Protein AF-A0A813HCJ9-F1 (afdb_monomer_lite)

InterPro domains:
  IPR058740 MurL, N-terminal domain [PF26299] (64-181)

pLDDT: mean 70.81, std 27.08, range [23.28, 97.94]

Organism: Polarella glacialis (NCBI:txid89957)

Foldseek 3Di:
DDDDDDDDDDDDDDDDDDDDDDDDDDDDDDDDDDDDDDDDDDDDDDDDDDDDDPPPPPPPDDDDPDKEKEFAAKDWDADPVQKIKIKTWIDIPLQPPAIFIKMKIWPHHQDPDPVLNVLLLVLSLLLNLQLSVQLVLLPLDQEYEYNHDADDPVRQVVSLVVQLVQCPVLCVVQVHDSVSSRHDYHYPYPHPDVVNVPPDDDPPPDPDPPPPDDDDDDDDDDDDDDDDDDDDDDDDDDPPCPVPPPQFAEEEQECPLDPVSLVVQVVCVVVVRHAYAYEYEEAAPCPCVPDPSNVVSCVVSVHHYIYMYMDSCVVSSVVSCVVVVRGGGDDDRRSVVSSSVSVSSSCCSNVVGDD

Structure (mmCIF, N/CA/C/O backbone):
data_AF-A0A813HCJ9-F1
#
_entry.id   AF-A0A813HCJ9-F1
#
loop_
_atom_site.group_PDB
_atom_site.id
_atom_site.type_symbol
_atom_site.label_atom_id
_atom_site.label_alt_id
_atom_site.label_comp_id
_atom_site.label_asym_id
_atom_site.label_entity_id
_atom_site.label_seq_id
_atom_site.pdbx_PDB_ins_code
_atom_site.Cartn_x
_atom_site.Cartn_y
_atom_site.Cartn_z
_atom_site.occupancy
_atom_site.B_iso_or_equiv
_atom_site.auth_seq_id
_atom_site.auth_comp_id
_atom_site.auth_asym_id
_atom_site.auth_atom_id
_atom_site.pdbx_PDB_model_num
ATOM 1 N N . MET A 1 1 ? -16.485 54.553 28.587 1.00 33.84 1 MET A N 1
ATOM 2 C CA . MET A 1 1 ? -15.054 54.236 28.787 1.00 33.84 1 MET A CA 1
ATOM 3 C C . MET A 1 1 ? -14.805 52.974 27.978 1.00 33.84 1 MET A C 1
ATOM 5 O O . MET A 1 1 ? -15.356 51.959 28.361 1.00 33.84 1 MET A O 1
ATOM 9 N N . GLY A 1 2 ? -14.360 53.049 26.716 1.00 30.89 2 GLY A N 1
ATOM 10 C CA . GLY A 1 2 ? -12.957 53.260 26.295 1.00 30.89 2 GLY A CA 1
ATOM 11 C C . GLY A 1 2 ? -12.180 51.953 26.542 1.00 30.89 2 GLY A C 1
ATOM 12 O O . GLY A 1 2 ? -12.239 51.489 27.670 1.00 30.89 2 GLY A O 1
ATOM 13 N N . VAL A 1 3 ? -11.469 51.294 25.616 1.00 30.23 3 VAL A N 1
ATOM 14 C CA . VAL A 1 3 ? -10.522 51.756 24.574 1.00 30.23 3 VAL A CA 1
ATOM 15 C C . VAL A 1 3 ? -10.110 50.521 23.697 1.00 30.23 3 VAL A C 1
ATOM 17 O O . VAL A 1 3 ? -9.968 49.453 24.277 1.00 30.23 3 VAL A O 1
ATOM 20 N N . PHE A 1 4 ? -9.977 50.700 22.359 1.00 32.50 4 PHE A N 1
ATOM 21 C CA . PHE A 1 4 ? -9.097 50.099 21.291 1.00 32.50 4 PHE A CA 1
ATOM 22 C C . PHE A 1 4 ? -8.714 48.588 21.283 1.00 32.50 4 PHE A C 1
ATOM 24 O O . PHE A 1 4 ? -8.340 48.057 22.319 1.00 32.50 4 PHE A O 1
ATOM 31 N N . LEU A 1 5 ? -8.940 47.809 20.200 1.00 34.41 5 LEU A N 1
ATOM 32 C CA . LEU A 1 5 ? -8.307 47.674 18.845 1.00 34.41 5 LEU A CA 1
ATOM 33 C C . LEU A 1 5 ? -7.017 46.819 18.808 1.00 34.41 5 LEU A C 1
ATOM 35 O O . LEU A 1 5 ? -6.127 47.054 19.616 1.00 34.41 5 LEU A O 1
ATOM 39 N N . ASP A 1 6 ? -7.003 45.829 17.895 1.00 32.81 6 ASP A N 1
ATOM 40 C CA . ASP A 1 6 ? -5.925 45.388 16.965 1.00 32.81 6 ASP A CA 1
ATOM 41 C C . ASP A 1 6 ? -6.322 43.986 16.418 1.00 32.81 6 ASP A C 1
ATOM 43 O O . ASP A 1 6 ? -6.434 43.025 17.178 1.00 32.81 6 ASP A O 1
ATOM 47 N N . ASP A 1 7 ? -6.882 43.854 15.209 1.00 32.75 7 ASP A N 1
ATOM 48 C CA . ASP A 1 7 ? -6.239 43.778 13.878 1.00 32.75 7 ASP A CA 1
ATOM 49 C C . ASP A 1 7 ? -5.155 42.689 13.748 1.00 32.75 7 ASP A C 1
ATOM 51 O O . ASP A 1 7 ? -4.000 42.885 14.118 1.00 32.75 7 ASP A O 1
ATOM 55 N N . ILE A 1 8 ? -5.526 41.547 13.147 1.00 35.09 8 ILE A N 1
ATOM 56 C CA . ILE A 1 8 ? -4.591 40.648 12.454 1.00 35.09 8 ILE A CA 1
ATOM 57 C C . ILE A 1 8 ? -5.183 40.282 11.086 1.00 35.09 8 ILE A C 1
ATOM 59 O O . ILE A 1 8 ? -6.250 39.672 10.991 1.00 35.09 8 ILE A O 1
ATOM 63 N N . ASP A 1 9 ? -4.434 40.684 10.060 1.00 32.25 9 ASP A N 1
ATOM 64 C CA . ASP A 1 9 ? -4.581 40.436 8.626 1.00 32.25 9 ASP A CA 1
ATOM 65 C C . ASP A 1 9 ? -4.832 38.963 8.261 1.00 32.25 9 ASP A C 1
ATOM 67 O O . ASP A 1 9 ? -4.079 38.064 8.643 1.00 32.25 9 ASP A O 1
ATOM 71 N N . LEU A 1 10 ? -5.832 38.745 7.405 1.00 39.09 10 LEU A N 1
ATOM 72 C CA . LEU A 1 10 ? -5.970 37.549 6.574 1.00 39.09 10 LEU A CA 1
ATOM 73 C C . LEU A 1 10 ? -5.489 37.892 5.153 1.00 39.09 10 LEU A C 1
ATOM 75 O O . LEU A 1 10 ? -5.971 38.878 4.593 1.00 39.09 10 LEU A O 1
ATOM 79 N N . PRO A 1 11 ? -4.596 37.103 4.529 1.00 46.50 11 PRO A N 1
ATOM 80 C CA . PRO A 1 11 ? -4.279 37.290 3.118 1.00 46.50 11 PRO A CA 1
ATOM 81 C C . PRO A 1 11 ? -5.460 36.867 2.217 1.00 46.50 11 PRO A C 1
ATOM 83 O O . PRO A 1 11 ? -6.210 35.951 2.574 1.00 46.50 11 PRO A O 1
ATOM 86 N N . PRO A 1 12 ? -5.636 37.524 1.055 1.00 40.44 12 PRO A N 1
ATOM 87 C CA . PRO A 1 12 ? -6.804 37.352 0.201 1.00 40.44 12 PRO A CA 1
ATOM 88 C C . PRO A 1 12 ? -6.807 36.027 -0.568 1.00 40.44 12 PRO A C 1
ATOM 90 O O . PRO A 1 12 ? -5.776 35.490 -0.968 1.00 40.44 12 PRO A O 1
ATOM 93 N N . SER A 1 13 ? -8.026 35.540 -0.782 1.00 39.28 13 SER A N 1
ATOM 94 C CA . SER A 1 13 ? -8.404 34.490 -1.719 1.00 39.28 13 SER A CA 1
ATOM 95 C C . SER A 1 13 ? -8.199 34.960 -3.159 1.00 39.28 13 SER A C 1
ATOM 97 O O . SER A 1 13 ? -8.903 35.877 -3.588 1.00 39.28 13 SER A O 1
ATOM 99 N N . ASP A 1 14 ? -7.317 34.304 -3.910 1.00 35.41 14 ASP A N 1
ATOM 100 C CA . ASP A 1 14 ? -7.245 34.510 -5.354 1.00 35.41 14 ASP A CA 1
ATOM 101 C C . ASP A 1 14 ? -8.115 33.498 -6.096 1.00 35.41 14 ASP A C 1
ATOM 103 O O . ASP A 1 14 ? -8.000 32.277 -5.973 1.00 35.41 14 ASP A O 1
ATOM 107 N N . SER A 1 15 ? -9.034 34.110 -6.825 1.00 37.03 15 SER A N 1
ATOM 108 C CA . SER A 1 15 ? -10.060 33.588 -7.696 1.00 37.03 15 SER A CA 1
ATOM 109 C C . SER A 1 15 ? -9.512 33.066 -9.018 1.00 37.03 15 SER A C 1
ATOM 111 O O . SER A 1 15 ? -8.533 33.570 -9.568 1.00 37.03 15 SER A O 1
ATOM 113 N N . GLU A 1 16 ? -10.259 32.107 -9.547 1.00 35.75 16 GLU A N 1
ATOM 114 C CA . GLU A 1 16 ? -10.315 31.682 -10.940 1.00 35.75 16 GLU A CA 1
ATOM 115 C C . GLU A 1 16 ? -10.227 32.866 -11.924 1.00 35.75 16 GLU A C 1
ATOM 117 O O . GLU A 1 16 ? -10.896 33.887 -11.758 1.00 35.75 16 GLU A O 1
ATOM 122 N N . SER A 1 17 ? -9.431 32.708 -12.983 1.00 34.66 17 SER A N 1
ATOM 123 C CA . SER A 1 17 ? -9.638 33.440 -14.234 1.00 34.66 17 SER A CA 1
ATOM 124 C C . SER A 1 17 ? -9.303 32.534 -15.415 1.00 34.66 17 SER A C 1
ATOM 126 O O . SER A 1 17 ? -8.162 32.126 -15.628 1.00 34.66 17 SER A O 1
ATOM 128 N N . GLU A 1 18 ? -10.360 32.183 -16.140 1.00 36.00 18 GLU A N 1
ATOM 129 C CA . GLU A 1 18 ? -10.330 31.694 -17.510 1.00 36.00 18 GLU A CA 1
ATOM 130 C C . GLU A 1 18 ? -9.971 32.863 -18.438 1.00 36.00 18 GLU A C 1
ATOM 132 O O . GLU A 1 18 ? -10.467 33.979 -18.266 1.00 36.00 18 GLU A O 1
ATOM 137 N N . SER A 1 19 ? -9.136 32.608 -19.442 1.00 38.56 19 SER A N 1
ATOM 138 C CA . SER A 1 19 ? -9.011 33.487 -20.605 1.00 38.56 19 SER A CA 1
ATOM 139 C C . SER A 1 19 ? -8.790 32.653 -21.865 1.00 38.56 19 SER A C 1
ATOM 141 O O . SER A 1 19 ? -7.738 32.028 -22.029 1.00 38.56 19 SER A O 1
ATOM 143 N N . GLU A 1 20 ? -9.805 32.657 -22.724 1.00 36.75 20 GLU A N 1
ATOM 144 C CA . GLU A 1 20 ? -9.740 32.380 -24.159 1.00 36.75 20 GLU A CA 1
ATOM 145 C C . GLU A 1 20 ? -9.106 33.584 -24.894 1.00 36.75 20 GLU A C 1
ATOM 147 O O . GLU A 1 20 ? -9.285 34.718 -24.451 1.00 36.75 20 GLU A O 1
ATOM 152 N N . ASP A 1 21 ? -8.313 33.334 -25.949 1.00 33.72 21 ASP A N 1
ATOM 153 C CA . ASP A 1 21 ? -8.460 33.940 -27.297 1.00 33.72 21 ASP A CA 1
ATOM 154 C C . ASP A 1 21 ? -7.206 33.766 -28.204 1.00 33.72 21 ASP A C 1
ATOM 156 O O . ASP A 1 21 ? -6.086 34.148 -27.863 1.00 33.72 21 ASP A O 1
ATOM 160 N N . ASP A 1 22 ? -7.476 33.189 -29.387 1.00 31.30 22 ASP A N 1
ATOM 161 C CA . ASP A 1 22 ? -7.031 33.510 -30.763 1.00 31.30 22 ASP A CA 1
ATOM 162 C C . ASP A 1 22 ? -5.583 33.330 -31.323 1.00 31.30 22 ASP A C 1
ATOM 164 O O . ASP A 1 22 ? -4.661 34.103 -31.074 1.00 31.30 22 ASP A O 1
ATOM 168 N N . ALA A 1 23 ? -5.467 32.309 -32.205 1.00 32.03 23 ALA A N 1
ATOM 169 C CA . ALA A 1 23 ? -4.993 32.257 -33.623 1.00 32.03 23 ALA A CA 1
ATOM 170 C C . ALA A 1 23 ? -3.856 33.203 -34.129 1.00 32.03 23 ALA A C 1
ATOM 172 O O . ALA A 1 23 ? -4.006 34.417 -34.073 1.00 32.03 23 ALA A O 1
ATOM 173 N N . ASP A 1 24 ? -2.685 32.758 -34.653 1.00 31.72 24 ASP A N 1
ATOM 174 C CA . ASP A 1 24 ? -2.290 32.067 -35.939 1.00 31.72 24 ASP A CA 1
ATOM 175 C C . ASP A 1 24 ? -1.292 33.016 -36.713 1.00 31.72 24 ASP A C 1
ATOM 177 O O . ASP A 1 24 ? -1.220 34.178 -36.303 1.00 31.72 24 ASP A O 1
ATOM 181 N N . PRO A 1 25 ? -0.514 32.711 -37.801 1.00 48.31 25 PRO A N 1
ATOM 182 C CA . PRO A 1 25 ? -0.132 31.459 -38.483 1.00 48.31 25 PRO A CA 1
ATOM 183 C C . PRO A 1 25 ? 1.374 31.245 -38.846 1.00 48.31 25 PRO A C 1
ATOM 185 O O . PRO A 1 25 ? 2.198 32.155 -38.885 1.00 48.31 25 PRO A O 1
ATOM 188 N N . ALA A 1 26 ? 1.642 29.996 -39.266 1.00 28.23 26 ALA A N 1
ATOM 189 C CA . ALA A 1 26 ? 2.561 29.501 -40.316 1.00 28.23 26 ALA A CA 1
ATOM 190 C C . ALA A 1 26 ? 4.100 29.688 -40.246 1.00 28.23 26 ALA A C 1
ATOM 192 O O . ALA A 1 26 ? 4.640 30.772 -40.450 1.00 28.23 26 ALA A O 1
ATOM 193 N N . ALA A 1 27 ? 4.813 28.548 -40.252 1.00 31.33 27 ALA A N 1
ATOM 194 C CA . ALA A 1 27 ? 6.020 28.356 -41.066 1.00 31.33 27 ALA A CA 1
ATOM 195 C C . ALA A 1 27 ? 6.195 26.880 -41.490 1.00 31.33 27 ALA A C 1
ATOM 197 O O . ALA A 1 27 ? 6.246 25.964 -40.674 1.00 31.33 27 ALA A O 1
ATOM 198 N N . THR A 1 28 ? 6.278 26.687 -42.804 1.00 27.45 28 THR A N 1
ATOM 199 C CA . THR A 1 28 ? 6.455 25.445 -43.568 1.00 27.45 28 THR A CA 1
ATOM 200 C C . THR A 1 28 ? 7.868 24.866 -43.433 1.00 27.45 28 THR A C 1
ATOM 202 O O . THR A 1 28 ? 8.845 25.604 -43.559 1.00 27.45 28 THR A O 1
ATOM 205 N N . THR A 1 29 ? 8.023 23.542 -43.315 1.00 28.89 29 THR A N 1
ATOM 206 C CA . THR A 1 29 ? 9.241 22.844 -43.781 1.00 28.89 29 THR A CA 1
ATOM 207 C C . THR A 1 29 ? 8.934 21.399 -44.191 1.00 28.89 29 THR A C 1
ATOM 209 O O . THR A 1 29 ? 8.146 20.706 -43.555 1.00 28.89 29 THR A O 1
ATOM 212 N N . THR A 1 30 ? 9.536 20.978 -45.303 1.00 25.70 30 THR A N 1
ATOM 213 C CA . THR A 1 30 ? 9.201 19.803 -46.123 1.00 25.70 30 THR A CA 1
ATOM 214 C C . THR A 1 30 ? 10.185 18.641 -45.915 1.00 25.70 30 THR A C 1
ATOM 216 O O . THR A 1 30 ? 11.375 18.880 -45.721 1.00 25.70 30 THR A O 1
ATOM 219 N N . THR A 1 31 ? 9.700 17.409 -46.164 1.00 26.09 31 THR A N 1
ATOM 220 C CA . THR A 1 31 ? 10.418 16.137 -46.484 1.00 26.09 31 THR A CA 1
ATOM 221 C C . THR A 1 31 ? 11.171 15.449 -45.330 1.00 26.09 31 THR A C 1
ATOM 223 O O . THR A 1 31 ? 11.894 16.081 -44.581 1.00 26.09 31 THR A O 1
ATOM 226 N N . THR A 1 32 ? 11.025 14.138 -45.089 1.00 26.91 32 THR A N 1
ATOM 227 C CA . THR A 1 32 ? 11.216 13.020 -46.035 1.00 26.91 32 THR A CA 1
ATOM 228 C C . THR A 1 32 ? 10.397 11.796 -45.602 1.00 26.91 32 THR A C 1
ATOM 230 O O . THR A 1 32 ? 10.388 11.445 -44.426 1.00 26.91 32 THR A O 1
ATOM 233 N N . ALA A 1 33 ? 9.722 11.146 -46.551 1.00 27.36 33 ALA A N 1
ATOM 234 C CA . ALA A 1 33 ? 8.983 9.904 -46.341 1.00 27.36 33 ALA A CA 1
ATOM 235 C C . ALA A 1 33 ? 9.903 8.690 -46.547 1.00 27.36 33 ALA A C 1
ATOM 237 O O . ALA A 1 33 ? 10.532 8.570 -47.599 1.00 27.36 33 ALA A O 1
ATOM 238 N N . THR A 1 34 ? 9.930 7.773 -45.580 1.00 29.25 34 THR A N 1
ATOM 239 C CA . THR A 1 34 ? 10.529 6.440 -45.734 1.00 29.25 34 THR A CA 1
ATOM 240 C C . THR A 1 34 ? 9.395 5.423 -45.743 1.00 29.25 34 THR A C 1
ATOM 242 O O . THR A 1 34 ? 8.618 5.337 -44.795 1.00 29.25 34 THR A O 1
ATOM 245 N N . ALA A 1 35 ? 9.258 4.698 -46.851 1.00 31.47 35 ALA A N 1
ATOM 246 C CA . ALA A 1 35 ? 8.209 3.711 -47.061 1.00 31.47 35 ALA A CA 1
ATOM 247 C C . ALA A 1 35 ? 8.374 2.517 -46.103 1.00 31.47 35 ALA A C 1
ATOM 249 O O . ALA A 1 35 ? 9.381 1.812 -46.164 1.00 31.47 35 ALA A O 1
ATOM 250 N N . ALA A 1 36 ? 7.377 2.278 -45.249 1.00 31.64 36 ALA A N 1
ATOM 251 C CA . ALA A 1 36 ? 7.257 1.062 -44.452 1.00 31.64 36 ALA A CA 1
ATOM 252 C C . ALA A 1 36 ? 6.326 0.075 -45.170 1.00 31.64 36 ALA A C 1
ATOM 254 O O . ALA A 1 36 ? 5.208 0.421 -45.555 1.00 31.64 36 ALA A O 1
ATOM 255 N N . ALA A 1 37 ? 6.806 -1.151 -45.378 1.00 32.69 37 ALA A N 1
ATOM 256 C CA . ALA A 1 37 ? 6.050 -2.217 -46.018 1.00 32.69 37 ALA A CA 1
ATOM 257 C C . ALA A 1 37 ? 4.864 -2.637 -45.134 1.00 32.69 37 ALA A C 1
ATOM 259 O O . ALA A 1 37 ? 5.037 -3.111 -44.015 1.00 32.69 37 ALA A O 1
ATOM 260 N N . THR A 1 38 ? 3.652 -2.447 -45.649 1.00 29.53 38 THR A N 1
ATOM 261 C CA . THR A 1 38 ? 2.395 -2.811 -44.993 1.00 29.53 38 THR A CA 1
ATOM 262 C C . THR A 1 38 ? 2.108 -4.294 -45.228 1.00 29.53 38 THR A C 1
ATOM 264 O O . THR A 1 38 ? 1.892 -4.706 -46.366 1.00 29.53 38 THR A O 1
ATOM 267 N N . ALA A 1 39 ? 2.090 -5.108 -44.172 1.00 33.44 39 ALA A N 1
ATOM 268 C CA . ALA A 1 39 ? 1.546 -6.461 -44.239 1.00 33.44 39 ALA A CA 1
ATOM 269 C C . ALA A 1 39 ? 0.093 -6.436 -43.745 1.00 33.44 39 ALA A C 1
ATOM 271 O O . ALA A 1 39 ? -0.174 -6.184 -42.572 1.00 33.44 39 ALA A O 1
ATOM 272 N N . THR A 1 40 ? -0.854 -6.661 -44.655 1.00 28.81 40 THR A N 1
ATOM 273 C CA . THR A 1 40 ? -2.289 -6.743 -44.357 1.00 28.81 40 THR A CA 1
ATOM 274 C C . THR A 1 40 ? -2.681 -8.205 -44.181 1.00 28.81 40 THR A C 1
ATOM 276 O O . THR A 1 40 ? -2.649 -8.966 -45.145 1.00 28.81 40 THR A O 1
ATOM 279 N N . THR A 1 41 ? -3.104 -8.597 -42.979 1.00 30.67 41 THR A N 1
ATOM 280 C CA . THR A 1 41 ? -3.725 -9.910 -42.751 1.00 30.67 41 THR A CA 1
ATOM 281 C C . THR A 1 41 ? -5.210 -9.713 -42.472 1.00 30.67 41 THR A C 1
ATOM 283 O O . THR A 1 41 ? -5.597 -9.216 -41.418 1.00 30.67 41 THR A O 1
ATOM 286 N N . THR A 1 42 ? -6.055 -10.089 -43.431 1.00 26.05 42 THR A N 1
ATOM 287 C CA . THR A 1 42 ? -7.516 -10.052 -43.299 1.00 26.05 42 THR A CA 1
ATOM 288 C C . THR A 1 42 ? -8.012 -11.399 -42.784 1.00 26.05 42 THR A C 1
ATOM 290 O O . THR A 1 42 ? -7.866 -12.407 -43.467 1.00 26.05 42 THR A O 1
ATOM 293 N N . THR A 1 43 ? -8.636 -11.424 -41.604 1.00 28.88 43 THR A N 1
ATOM 294 C CA . THR A 1 43 ? -9.452 -12.568 -41.165 1.00 28.88 43 THR A CA 1
ATOM 295 C C . THR A 1 43 ? -10.885 -12.089 -40.985 1.00 28.88 43 THR A C 1
ATOM 297 O O . THR A 1 43 ? -11.147 -11.175 -40.209 1.00 28.88 43 THR A O 1
ATOM 300 N N . THR A 1 44 ? -11.809 -12.668 -41.748 1.00 23.78 44 THR A N 1
ATOM 301 C CA . THR A 1 44 ? -13.225 -12.288 -41.755 1.00 23.78 44 THR A CA 1
ATOM 302 C C . THR A 1 44 ? -13.996 -13.134 -40.745 1.00 23.78 44 THR A C 1
ATOM 304 O O . THR A 1 44 ? -14.062 -14.352 -40.890 1.00 23.78 44 THR A O 1
ATOM 307 N N . ILE A 1 45 ? -14.627 -12.496 -39.756 1.00 29.83 45 ILE A N 1
ATOM 308 C CA . ILE A 1 45 ? -15.698 -13.096 -38.949 1.00 29.83 45 ILE A CA 1
ATOM 309 C C . ILE A 1 45 ? -16.886 -12.129 -38.978 1.00 29.83 45 ILE A C 1
ATOM 311 O O . ILE A 1 45 ? -16.722 -10.915 -38.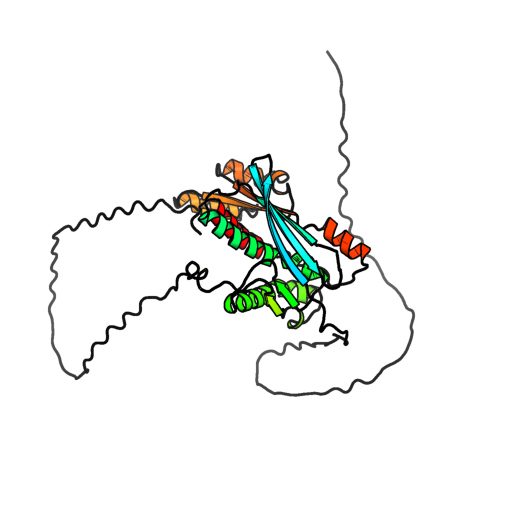876 1.00 29.83 45 ILE A O 1
ATOM 315 N N . ALA A 1 46 ? -18.073 -12.676 -39.228 1.00 31.12 46 ALA A N 1
ATOM 316 C CA . ALA A 1 46 ? -19.281 -11.933 -39.549 1.00 31.12 46 ALA A CA 1
ATOM 317 C C . ALA A 1 46 ? -19.899 -11.193 -38.344 1.00 31.12 46 ALA A C 1
ATOM 319 O O . ALA A 1 46 ? -20.032 -11.752 -37.262 1.00 31.12 46 ALA A O 1
ATOM 320 N N . ALA A 1 47 ? -20.345 -9.963 -38.631 1.00 37.41 47 ALA A N 1
ATOM 321 C CA . ALA A 1 47 ? -21.413 -9.184 -37.997 1.00 37.41 47 ALA A CA 1
ATOM 322 C C . ALA A 1 47 ? -21.390 -8.981 -36.464 1.00 37.41 47 ALA A C 1
ATOM 324 O O . ALA A 1 47 ? -22.129 -9.638 -35.740 1.00 37.41 47 ALA A O 1
ATOM 325 N N . ALA A 1 48 ? -20.664 -7.953 -36.005 1.00 29.73 48 ALA A N 1
ATOM 326 C CA . ALA A 1 48 ? -21.143 -6.940 -35.047 1.00 29.73 48 ALA A CA 1
ATOM 327 C C . ALA A 1 48 ? -20.096 -5.813 -34.912 1.00 29.73 48 ALA A C 1
ATOM 329 O O . ALA A 1 48 ? -18.929 -6.083 -34.660 1.00 29.73 48 ALA A O 1
ATOM 330 N N . THR A 1 49 ? -20.540 -4.570 -35.121 1.00 31.12 49 THR A N 1
ATOM 331 C CA . THR A 1 49 ? -19.927 -3.274 -34.756 1.00 31.12 49 THR A CA 1
ATOM 332 C C . THR A 1 49 ? -18.393 -3.165 -34.814 1.00 31.12 49 THR A C 1
ATOM 334 O O . THR A 1 49 ? -17.679 -3.479 -33.866 1.00 31.12 49 THR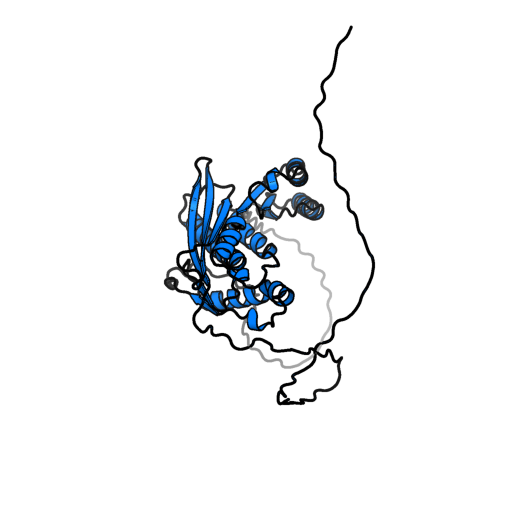 A O 1
ATOM 337 N N . THR A 1 50 ? -17.886 -2.625 -35.924 1.00 24.78 50 THR A N 1
ATOM 338 C CA . THR A 1 50 ? -16.467 -2.305 -36.135 1.00 24.78 50 THR A CA 1
ATOM 339 C C . THR A 1 50 ? -16.015 -1.144 -35.243 1.00 24.78 50 THR A C 1
ATOM 341 O O . THR A 1 50 ? -16.371 0.006 -35.491 1.00 24.78 50 THR A O 1
ATOM 344 N N . ILE A 1 51 ? -15.189 -1.434 -34.236 1.00 24.81 51 ILE A N 1
ATOM 345 C CA . ILE A 1 51 ? -14.290 -0.456 -33.612 1.00 24.81 51 ILE A CA 1
ATOM 346 C C . ILE A 1 51 ? -12.927 -0.642 -34.283 1.00 24.81 51 ILE A C 1
ATOM 348 O O . ILE A 1 51 ? -12.276 -1.670 -34.104 1.00 24.81 51 ILE A O 1
ATOM 352 N N . THR A 1 52 ? -12.502 0.333 -35.085 1.00 23.28 52 THR A N 1
ATOM 353 C CA . THR A 1 52 ? -11.155 0.352 -35.666 1.00 23.28 52 THR A CA 1
ATOM 354 C C . THR A 1 52 ? -10.185 0.860 -34.606 1.00 23.28 52 THR A C 1
ATOM 356 O O . THR A 1 52 ? -10.064 2.065 -34.401 1.00 23.28 52 THR A O 1
ATOM 359 N N . ILE A 1 53 ? -9.511 -0.052 -33.908 1.00 25.00 53 ILE A N 1
ATOM 360 C CA . ILE A 1 53 ? -8.356 0.296 -33.077 1.00 25.00 53 ILE A CA 1
ATOM 361 C C . ILE A 1 53 ? -7.131 0.269 -33.989 1.00 25.00 53 ILE A C 1
ATOM 363 O O . ILE A 1 53 ? -6.649 -0.794 -34.372 1.00 25.00 53 ILE A O 1
ATOM 367 N N . THR A 1 54 ? -6.643 1.449 -34.358 1.00 23.36 54 THR A N 1
ATOM 368 C CA . THR A 1 54 ? -5.337 1.602 -35.000 1.00 23.36 54 THR A CA 1
ATOM 369 C C . THR A 1 54 ? -4.275 1.513 -33.908 1.00 23.36 54 THR A C 1
ATOM 371 O O . THR A 1 54 ? -3.976 2.506 -33.248 1.00 23.36 54 THR A O 1
ATOM 374 N N . THR A 1 55 ? -3.722 0.326 -33.664 1.00 26.64 55 THR A N 1
ATOM 375 C CA . THR A 1 55 ? -2.511 0.191 -32.849 1.00 26.64 55 THR A CA 1
ATOM 376 C C . THR A 1 55 ? -1.314 0.626 -33.678 1.00 26.64 55 THR A C 1
ATOM 378 O O . THR A 1 55 ? -0.790 -0.120 -34.502 1.00 26.64 55 THR A O 1
ATOM 381 N N . THR A 1 56 ? -0.869 1.856 -33.453 1.00 28.08 56 THR A N 1
ATOM 382 C CA . THR A 1 56 ? 0.469 2.284 -33.848 1.00 28.08 56 THR A CA 1
ATOM 383 C C . THR A 1 56 ? 1.439 1.695 -32.825 1.00 28.08 56 THR A C 1
ATOM 385 O O . THR A 1 56 ? 1.679 2.292 -31.778 1.00 28.08 56 THR A O 1
ATOM 388 N N . GLU A 1 57 ? 1.963 0.493 -33.079 1.00 36.03 57 GLU A N 1
ATOM 389 C CA . GLU A 1 57 ? 3.137 -0.004 -32.354 1.00 36.03 57 GLU A CA 1
ATOM 390 C C . GLU A 1 57 ? 4.335 0.879 -32.718 1.00 36.03 57 GLU A C 1
ATOM 392 O O . GLU A 1 57 ? 5.067 0.627 -33.667 1.00 36.03 57 GLU A O 1
ATOM 397 N N . ASN A 1 58 ? 4.507 1.950 -31.950 1.00 33.19 58 ASN A N 1
ATOM 398 C CA . ASN A 1 58 ? 5.763 2.672 -31.826 1.00 33.19 58 ASN A CA 1
ATOM 399 C C . ASN A 1 58 ? 6.310 2.446 -30.412 1.00 33.19 58 ASN A C 1
ATOM 401 O O . ASN A 1 58 ? 6.482 3.380 -29.635 1.00 33.19 58 ASN A O 1
ATOM 405 N N . LEU A 1 59 ? 6.608 1.188 -30.083 1.00 40.66 59 LEU A N 1
ATOM 406 C CA . LEU A 1 59 ? 7.765 0.900 -29.241 1.00 40.66 59 LEU A CA 1
ATOM 407 C C . LEU A 1 59 ? 8.911 0.580 -30.193 1.00 40.66 59 LEU A C 1
ATOM 409 O O . LEU A 1 59 ? 9.190 -0.575 -30.494 1.00 40.66 59 LEU A O 1
ATOM 413 N N . ALA A 1 60 ? 9.527 1.636 -30.723 1.00 31.22 60 ALA A N 1
ATOM 414 C CA . ALA A 1 60 ? 10.825 1.501 -31.353 1.00 31.22 60 ALA A CA 1
ATOM 415 C C . ALA A 1 60 ? 11.777 0.826 -30.355 1.00 31.22 60 ALA A C 1
ATOM 417 O O . ALA A 1 60 ? 11.904 1.271 -29.213 1.00 31.22 60 ALA A O 1
ATOM 418 N N . ASP A 1 61 ? 12.396 -0.257 -30.816 1.00 43.97 61 ASP A N 1
ATOM 419 C CA . ASP A 1 61 ? 13.554 -0.938 -30.251 1.00 43.97 61 ASP A CA 1
ATOM 420 C C . ASP A 1 61 ? 14.382 -0.078 -29.274 1.00 43.97 61 ASP A C 1
ATOM 422 O O . ASP A 1 61 ? 15.077 0.861 -29.670 1.00 43.97 61 ASP A O 1
ATOM 426 N N . SER A 1 62 ? 14.374 -0.435 -27.987 1.00 37.09 62 SER A N 1
ATOM 427 C CA . SER A 1 62 ? 15.418 -0.023 -27.043 1.00 37.09 62 SER A CA 1
ATOM 428 C C . SER A 1 62 ? 15.583 -1.077 -25.940 1.00 37.09 62 SER A C 1
ATOM 430 O O . SER A 1 62 ? 14.599 -1.690 -25.526 1.00 37.09 62 SER A O 1
ATOM 432 N N . PRO A 1 63 ? 16.822 -1.387 -25.528 1.00 43.03 63 PRO A N 1
ATOM 433 C CA . PRO A 1 63 ? 17.214 -2.714 -25.088 1.00 43.03 63 PRO A CA 1
ATOM 434 C C . PRO A 1 63 ? 16.914 -2.890 -23.607 1.00 43.03 63 PRO A C 1
ATOM 436 O O . PRO A 1 63 ? 17.555 -2.245 -22.785 1.00 43.03 63 PRO A O 1
ATOM 439 N N . ASP A 1 64 ? 16.017 -3.800 -23.230 1.00 47.00 64 ASP A N 1
ATOM 440 C CA . ASP A 1 64 ? 15.927 -4.132 -21.811 1.00 47.00 64 ASP A CA 1
ATOM 441 C C . ASP A 1 64 ? 15.577 -5.585 -21.510 1.00 47.00 64 ASP A C 1
ATOM 443 O O . ASP A 1 64 ? 14.548 -5.946 -20.947 1.00 47.00 64 ASP A O 1
ATOM 447 N N . HIS A 1 65 ? 16.527 -6.454 -21.841 1.00 48.06 65 HIS A N 1
ATOM 448 C CA . HIS A 1 65 ? 16.615 -7.776 -21.230 1.00 48.06 65 HIS A CA 1
ATOM 449 C C . HIS A 1 65 ? 17.290 -7.723 -19.831 1.00 48.06 65 HIS A C 1
ATOM 451 O O . HIS A 1 65 ? 17.579 -8.774 -19.249 1.00 48.06 65 HIS A O 1
ATOM 457 N N . GLY A 1 66 ? 17.532 -6.528 -19.249 1.00 72.50 66 GLY A N 1
ATOM 458 C CA . GLY A 1 66 ? 18.417 -6.307 -18.091 1.00 72.50 66 GLY A CA 1
ATOM 459 C C . GLY A 1 66 ? 17.806 -5.628 -16.854 1.00 72.50 66 GLY A C 1
ATOM 460 O O . GLY A 1 66 ? 18.070 -6.097 -15.746 1.00 72.50 66 GLY A O 1
ATOM 461 N N . ALA A 1 67 ? 16.971 -4.600 -16.998 1.00 89.81 67 ALA A N 1
ATOM 462 C CA . ALA A 1 67 ? 16.479 -3.829 -15.863 1.00 89.81 67 ALA A CA 1
ATOM 463 C C . ALA A 1 67 ? 15.330 -4.515 -15.116 1.00 89.81 67 ALA A C 1
ATOM 465 O O . ALA A 1 67 ? 14.610 -5.373 -15.645 1.00 89.81 67 ALA A O 1
ATOM 466 N N . PHE A 1 68 ? 15.211 -4.165 -13.841 1.00 94.19 68 PHE A N 1
ATOM 467 C CA . PHE A 1 68 ? 14.198 -4.655 -12.924 1.00 94.19 68 PHE A CA 1
ATOM 468 C C . PHE A 1 68 ? 14.019 -3.683 -11.757 1.00 94.19 68 PHE A C 1
ATOM 470 O O . PHE A 1 68 ? 14.958 -3.013 -11.312 1.00 94.19 68 PHE A O 1
ATOM 477 N N . PHE A 1 69 ? 12.820 -3.693 -11.189 1.00 96.38 69 PHE A N 1
ATOM 478 C CA . PHE A 1 69 ? 12.514 -2.987 -9.952 1.00 96.38 69 PHE A CA 1
ATOM 479 C C . PHE A 1 69 ? 12.384 -3.992 -8.812 1.00 96.38 69 PHE A C 1
ATOM 481 O O . PHE A 1 69 ? 11.922 -5.110 -9.015 1.00 96.38 69 PHE A O 1
ATOM 488 N N . THR A 1 70 ? 12.837 -3.642 -7.613 1.00 97.19 70 THR A N 1
ATOM 489 C CA . THR A 1 70 ? 12.965 -4.601 -6.508 1.00 97.19 70 THR A CA 1
ATOM 490 C C . THR A 1 70 ? 12.189 -4.152 -5.283 1.00 97.19 70 THR A C 1
ATOM 492 O O . THR A 1 70 ? 12.447 -3.067 -4.767 1.00 97.19 70 THR A O 1
ATOM 495 N N . PHE A 1 71 ? 11.342 -5.032 -4.741 1.00 97.94 71 PHE A N 1
ATOM 496 C CA . PHE A 1 71 ? 10.918 -4.950 -3.345 1.00 97.94 71 PHE A CA 1
ATOM 497 C C . PHE A 1 71 ? 12.004 -5.569 -2.466 1.00 97.94 71 PHE A C 1
ATOM 499 O O . PHE A 1 71 ? 12.151 -6.793 -2.411 1.00 97.94 71 PHE A O 1
ATOM 506 N N . ARG A 1 72 ? 12.823 -4.729 -1.823 1.00 96.19 72 ARG A N 1
ATOM 507 C CA . ARG A 1 72 ? 14.030 -5.191 -1.126 1.00 96.19 72 ARG A CA 1
ATOM 508 C C . ARG A 1 72 ? 13.729 -5.763 0.245 1.00 96.19 72 ARG A C 1
ATOM 510 O O . ARG A 1 72 ? 14.204 -6.843 0.573 1.00 96.19 72 ARG A O 1
ATOM 517 N N . SER A 1 73 ? 13.006 -5.003 1.055 1.00 95.44 73 SER A N 1
ATOM 518 C CA . SER A 1 73 ? 12.734 -5.348 2.447 1.00 95.44 73 SER A CA 1
ATOM 519 C C . SER A 1 73 ? 11.660 -4.441 3.015 1.00 95.44 73 SER A C 1
ATOM 521 O O . SER A 1 73 ? 11.478 -3.319 2.537 1.00 95.44 73 SER A O 1
ATOM 523 N N . TRP A 1 74 ? 11.072 -4.862 4.123 1.00 96.62 74 TRP A N 1
ATOM 524 C CA . TRP A 1 74 ? 10.344 -3.981 5.018 1.00 96.62 74 TRP A CA 1
ATOM 525 C C . TRP A 1 74 ? 10.814 -4.205 6.458 1.00 96.62 74 TRP A C 1
ATOM 527 O O . TRP A 1 74 ? 11.456 -5.213 6.763 1.00 96.62 74 TRP A O 1
ATOM 537 N N . ARG A 1 75 ? 10.577 -3.229 7.336 1.00 93.62 75 ARG A N 1
ATOM 538 C CA . ARG A 1 75 ? 10.861 -3.336 8.771 1.00 93.62 75 ARG A CA 1
ATOM 539 C C . ARG A 1 75 ? 9.800 -2.631 9.585 1.00 93.62 75 ARG A C 1
ATOM 541 O O . ARG A 1 75 ? 9.439 -1.509 9.255 1.00 93.62 75 ARG A O 1
ATOM 548 N N . LEU A 1 76 ? 9.390 -3.259 10.676 1.00 92.75 76 LEU A N 1
ATOM 549 C CA . LEU A 1 76 ? 8.546 -2.652 11.693 1.00 92.75 76 LEU A CA 1
ATOM 550 C C . LEU A 1 76 ? 9.422 -2.115 12.827 1.00 92.75 76 LEU A C 1
ATOM 552 O O . LEU A 1 76 ? 10.387 -2.765 13.237 1.00 92.75 76 LEU A O 1
ATOM 556 N N . LYS A 1 77 ? 9.109 -0.920 13.313 1.00 90.81 77 LYS A N 1
ATOM 557 C CA . LYS A 1 77 ? 9.711 -0.337 14.511 1.00 90.81 77 LYS A CA 1
ATOM 558 C C . LYS A 1 77 ? 8.625 0.251 15.384 1.00 90.81 77 LYS A C 1
ATOM 560 O O . LYS A 1 77 ? 7.653 0.781 14.867 1.00 90.81 77 LYS A O 1
ATOM 565 N N . GLU A 1 78 ? 8.836 0.210 16.685 1.00 89.06 78 GLU A N 1
ATOM 566 C CA . GLU A 1 78 ? 8.004 0.933 17.634 1.00 89.06 78 GLU A CA 1
ATOM 567 C C . GLU A 1 78 ? 8.629 2.296 17.939 1.00 89.06 78 GLU A C 1
ATOM 569 O O . GLU A 1 78 ? 9.844 2.409 18.144 1.00 89.06 78 GLU A O 1
ATOM 574 N N . GLY A 1 79 ? 7.806 3.337 17.888 1.00 81.00 79 GLY A N 1
ATOM 575 C CA . GLY A 1 79 ? 8.147 4.690 18.288 1.00 81.00 79 GLY A CA 1
ATOM 576 C C . GLY A 1 79 ? 8.119 4.849 19.805 1.00 81.00 79 GLY A C 1
ATOM 577 O O . GLY A 1 79 ? 7.527 4.061 20.538 1.00 81.00 79 GLY A O 1
ATOM 578 N N . SER A 1 80 ? 8.750 5.913 20.299 1.00 79.12 80 SER A N 1
ATOM 579 C CA . SER A 1 80 ? 8.742 6.251 21.730 1.00 79.12 80 SER A CA 1
ATOM 580 C C . SER A 1 80 ? 7.356 6.630 22.267 1.00 79.12 80 SER A C 1
ATOM 582 O O . SER A 1 80 ? 7.166 6.695 23.476 1.00 79.12 80 SER A O 1
ATOM 584 N N . ASP A 1 81 ? 6.411 6.924 21.379 1.00 81.00 81 ASP A N 1
ATOM 585 C CA . ASP A 1 81 ? 5.011 7.239 21.660 1.00 81.00 81 ASP A CA 1
ATOM 586 C C . ASP A 1 81 ? 4.105 5.991 21.692 1.00 81.00 81 ASP A C 1
ATOM 588 O O . ASP A 1 81 ? 2.888 6.130 21.812 1.00 81.00 81 ASP A O 1
ATOM 592 N N . GLY A 1 82 ? 4.683 4.788 21.575 1.00 79.88 82 GLY A N 1
ATOM 593 C CA . GLY A 1 82 ? 3.951 3.517 21.538 1.00 79.88 82 GLY A CA 1
ATOM 594 C C . GLY A 1 82 ? 3.281 3.224 20.192 1.00 79.88 82 GLY A C 1
ATOM 595 O O . GLY A 1 82 ? 2.561 2.238 20.053 1.00 79.88 82 GLY A O 1
ATOM 596 N N . ARG A 1 83 ? 3.492 4.066 19.173 1.00 86.50 83 ARG A N 1
ATOM 597 C CA . ARG A 1 83 ? 2.976 3.822 17.823 1.00 86.50 83 ARG A CA 1
ATOM 598 C C . ARG A 1 83 ? 3.995 3.057 17.002 1.00 86.50 83 ARG A C 1
ATOM 600 O O . ARG A 1 83 ? 5.183 3.378 17.007 1.00 86.50 83 ARG A O 1
ATOM 607 N N . ALA A 1 84 ? 3.542 2.057 16.259 1.00 91.50 84 ALA A N 1
ATOM 608 C CA . ALA A 1 84 ? 4.403 1.357 15.325 1.00 91.50 84 ALA A CA 1
ATOM 609 C C . ALA A 1 84 ? 4.534 2.120 13.996 1.00 91.50 84 ALA A C 1
ATOM 611 O O . ALA A 1 84 ? 3.626 2.809 13.537 1.00 91.50 84 ALA A O 1
ATOM 612 N N . GLN A 1 85 ? 5.682 1.964 13.350 1.00 94.00 85 GLN A N 1
ATOM 613 C CA . GLN A 1 85 ? 5.974 2.479 12.023 1.00 94.00 85 GLN A CA 1
ATOM 614 C C . GLN A 1 85 ? 6.578 1.360 11.182 1.00 94.00 85 GLN A C 1
ATOM 616 O O . GLN A 1 85 ? 7.619 0.788 11.529 1.00 94.00 85 GLN A O 1
ATOM 621 N N . ALA A 1 86 ? 5.947 1.064 10.051 1.00 96.19 86 ALA A N 1
ATOM 622 C CA . ALA A 1 86 ? 6.512 0.187 9.042 1.00 96.19 86 ALA A CA 1
ATOM 623 C C . ALA A 1 86 ? 7.289 1.010 8.009 1.00 96.19 86 ALA A C 1
ATOM 625 O O . ALA A 1 86 ? 6.855 2.070 7.568 1.00 96.19 86 ALA A O 1
ATOM 626 N N . ARG A 1 87 ? 8.466 0.520 7.626 1.00 96.75 87 ARG A N 1
ATOM 627 C CA . ARG A 1 87 ? 9.339 1.108 6.610 1.00 96.75 87 ARG A CA 1
ATOM 628 C C . ARG A 1 87 ? 9.521 0.122 5.472 1.00 96.75 87 ARG A C 1
ATOM 630 O O . ARG A 1 87 ? 10.093 -0.942 5.694 1.00 96.75 87 ARG A O 1
ATOM 637 N N . PHE A 1 88 ? 9.153 0.521 4.265 1.00 97.88 88 PHE A N 1
ATOM 638 C CA . PHE A 1 88 ? 9.308 -0.248 3.033 1.00 97.88 88 PHE A CA 1
ATOM 639 C C . PHE A 1 88 ? 10.469 0.300 2.210 1.00 97.88 88 PHE A C 1
ATOM 641 O O . PHE A 1 88 ? 10.680 1.512 2.154 1.00 97.88 88 PHE A O 1
ATOM 648 N N . VAL A 1 89 ? 11.257 -0.591 1.607 1.00 97.19 89 VAL A N 1
ATOM 649 C CA . VAL A 1 89 ? 12.440 -0.225 0.821 1.00 97.19 89 VAL A CA 1
ATOM 650 C C . VAL A 1 89 ? 12.369 -0.871 -0.554 1.00 97.19 89 VAL A C 1
ATOM 652 O O . VAL A 1 89 ? 12.292 -2.098 -0.676 1.00 97.19 89 VAL A O 1
ATOM 655 N N . PHE A 1 90 ? 12.476 -0.033 -1.577 1.00 97.50 90 PHE A N 1
ATOM 656 C CA . PHE A 1 90 ? 12.467 -0.414 -2.981 1.00 97.50 90 PHE A CA 1
ATOM 657 C C . PHE A 1 90 ? 13.697 0.136 -3.699 1.00 97.50 90 PHE A C 1
ATOM 659 O O . PHE A 1 90 ? 14.326 1.084 -3.235 1.00 97.50 90 PHE A O 1
ATOM 666 N N . SER A 1 91 ? 14.045 -0.444 -4.842 1.00 96.06 91 SER A N 1
ATOM 667 C CA . SER A 1 91 ? 15.169 0.031 -5.655 1.00 96.06 91 SER A CA 1
ATOM 668 C C . SER A 1 91 ? 14.972 -0.295 -7.126 1.00 96.06 91 SER A C 1
ATOM 670 O O . SER A 1 91 ? 14.406 -1.338 -7.454 1.00 96.06 91 SER A O 1
ATOM 672 N N . ALA A 1 92 ? 15.543 0.532 -7.990 1.00 95.12 92 ALA A N 1
ATOM 673 C CA . ALA A 1 92 ? 15.570 0.323 -9.430 1.00 95.12 92 ALA A CA 1
ATOM 674 C C . ALA A 1 92 ? 16.990 -0.074 -9.869 1.00 95.12 92 ALA A C 1
ATOM 676 O O . ALA A 1 92 ? 17.967 0.507 -9.391 1.00 95.12 92 ALA A O 1
ATOM 677 N N . SER A 1 93 ? 17.136 -1.077 -10.739 1.00 93.50 93 SER A N 1
ATOM 678 C CA . SER A 1 93 ? 18.460 -1.551 -11.180 1.00 93.50 93 SER A CA 1
ATOM 679 C C . SER A 1 93 ? 19.243 -0.516 -11.995 1.00 93.50 93 SER A C 1
ATOM 681 O O . SER A 1 93 ? 20.470 -0.544 -12.013 1.00 93.50 93 SER A O 1
ATOM 683 N N . ASP A 1 94 ? 18.532 0.382 -12.672 1.00 89.12 94 ASP A N 1
ATOM 684 C CA . ASP A 1 94 ? 19.057 1.506 -13.454 1.00 89.12 94 ASP A CA 1
ATOM 685 C C . ASP A 1 94 ? 19.421 2.727 -12.588 1.00 89.12 94 ASP A C 1
ATOM 687 O O . ASP A 1 94 ? 20.116 3.626 -13.060 1.00 89.12 94 ASP A O 1
ATOM 691 N N . LEU A 1 95 ? 19.054 2.728 -11.300 1.00 90.56 95 LEU A N 1
ATOM 692 C CA . LEU A 1 95 ? 19.470 3.721 -10.303 1.00 90.56 95 LEU A CA 1
ATOM 693 C C . LEU A 1 95 ? 20.240 3.070 -9.142 1.00 90.56 95 LEU A C 1
ATOM 695 O O . LEU A 1 95 ? 19.780 3.069 -7.993 1.00 90.56 95 LEU A O 1
ATOM 699 N N . PRO A 1 96 ? 21.443 2.526 -9.401 1.00 87.44 96 PRO A N 1
ATOM 700 C CA . PRO A 1 96 ? 22.210 1.815 -8.390 1.00 87.44 96 PRO A CA 1
ATOM 701 C C . PRO A 1 96 ? 22.547 2.713 -7.193 1.00 87.44 96 PRO A C 1
ATOM 703 O O . PRO A 1 96 ? 22.950 3.869 -7.328 1.00 87.44 96 PRO A O 1
ATOM 706 N N . GLY A 1 97 ? 22.388 2.157 -5.991 1.00 87.69 97 GLY A N 1
ATOM 707 C CA . GLY A 1 97 ? 22.654 2.859 -4.732 1.00 87.69 97 GLY A CA 1
ATOM 708 C C . GLY A 1 97 ? 21.586 3.881 -4.330 1.00 87.69 97 GLY A C 1
ATOM 709 O O . GLY A 1 97 ? 21.789 4.604 -3.353 1.00 87.69 97 GLY A O 1
ATOM 710 N N . LYS A 1 98 ? 20.463 3.962 -5.054 1.00 92.00 98 LYS A N 1
ATOM 711 C CA . LYS A 1 98 ? 19.310 4.786 -4.683 1.00 92.00 98 LYS A CA 1
ATOM 712 C C . LYS A 1 98 ? 18.164 3.890 -4.217 1.00 92.00 98 LYS A C 1
ATOM 714 O O . LYS A 1 98 ? 17.652 3.076 -4.979 1.00 92.00 98 LYS A O 1
ATOM 719 N N . ASP A 1 99 ? 17.771 4.069 -2.961 1.00 94.38 99 ASP A N 1
ATOM 720 C CA . ASP A 1 99 ? 16.611 3.396 -2.382 1.00 94.38 99 ASP A CA 1
ATOM 721 C C . ASP A 1 99 ? 15.415 4.359 -2.349 1.00 94.38 99 ASP A C 1
ATOM 723 O O . ASP A 1 99 ? 15.533 5.501 -1.891 1.00 94.38 99 ASP A O 1
ATOM 727 N N . PHE A 1 100 ? 14.259 3.862 -2.778 1.00 95.94 100 PHE A N 1
ATOM 728 C CA . PHE A 1 100 ? 12.957 4.479 -2.552 1.00 95.94 100 PHE A CA 1
ATOM 729 C C . PHE A 1 100 ? 12.400 3.949 -1.243 1.00 95.94 100 PHE A C 1
ATOM 731 O O . PHE A 1 100 ? 12.385 2.741 -1.000 1.00 95.94 100 PHE A O 1
ATOM 738 N N . VAL A 1 101 ? 11.973 4.856 -0.383 1.00 96.06 101 VAL A N 1
ATOM 739 C CA . VAL A 1 101 ? 11.530 4.541 0.964 1.00 96.06 101 VAL A CA 1
ATOM 740 C C . VAL A 1 101 ? 10.129 5.076 1.131 1.00 96.06 101 VAL A C 1
ATOM 742 O O . VAL A 1 101 ? 9.895 6.255 0.896 1.00 96.06 101 VAL A O 1
ATOM 745 N N . GLN A 1 102 ? 9.243 4.210 1.603 1.00 96.00 102 GLN A N 1
ATOM 746 C CA . GLN A 1 102 ? 7.898 4.591 2.011 1.00 96.00 102 GLN A CA 1
ATOM 747 C C . GLN A 1 102 ? 7.678 4.179 3.462 1.00 96.00 102 GLN A C 1
ATOM 749 O O . GLN A 1 102 ? 8.259 3.186 3.924 1.00 96.00 102 GLN A O 1
ATOM 754 N N . LEU A 1 103 ? 6.887 4.956 4.191 1.00 95.88 103 LEU A N 1
ATOM 755 C CA . LEU A 1 103 ? 6.562 4.702 5.591 1.00 95.88 103 LEU A CA 1
ATOM 756 C C . LEU A 1 103 ? 5.058 4.517 5.749 1.00 95.88 103 LEU A C 1
ATOM 758 O O . LEU A 1 103 ? 4.282 5.132 5.034 1.00 95.88 103 LEU A O 1
ATOM 762 N N . LEU A 1 104 ? 4.669 3.708 6.724 1.00 96.38 104 LEU A N 1
ATOM 763 C CA . LEU A 1 104 ? 3.293 3.566 7.178 1.00 96.38 104 LEU A CA 1
ATOM 764 C C . LEU A 1 104 ? 3.274 3.754 8.694 1.00 96.38 104 LEU A C 1
ATOM 766 O O . LEU A 1 104 ? 3.932 3.000 9.417 1.00 96.38 104 LEU A O 1
ATOM 770 N N . GLN A 1 105 ? 2.548 4.765 9.166 1.00 94.81 105 GLN A N 1
ATOM 771 C CA . GLN A 1 105 ? 2.277 4.976 10.586 1.00 94.81 105 GLN A CA 1
ATOM 772 C C . GLN A 1 105 ? 1.087 4.120 11.005 1.00 94.81 105 GLN A C 1
ATOM 774 O O . GLN A 1 105 ? 0.040 4.139 10.358 1.00 94.81 105 GLN A O 1
ATOM 779 N N . LEU A 1 106 ? 1.248 3.384 12.099 1.00 93.50 106 LEU A N 1
ATOM 780 C CA . LEU A 1 106 ? 0.244 2.471 12.624 1.00 93.50 106 LEU A CA 1
ATOM 781 C C . LEU A 1 106 ? -0.252 2.981 13.983 1.00 93.50 106 LEU A C 1
ATOM 783 O O . LEU A 1 106 ? 0.553 3.394 14.821 1.00 93.50 106 LEU A O 1
ATOM 787 N N . PRO A 1 107 ? -1.566 2.921 14.259 1.00 89.62 107 PRO A N 1
ATOM 788 C CA . PRO A 1 107 ? -2.147 3.465 15.484 1.00 89.62 107 PRO A CA 1
ATOM 789 C C . PRO A 1 107 ? -2.012 2.512 16.685 1.00 89.62 107 PRO A C 1
ATOM 791 O O . PRO A 1 107 ? -2.684 2.703 17.697 1.00 89.62 107 PRO A O 1
ATOM 794 N N . PHE A 1 108 ? -1.198 1.463 16.571 1.00 88.00 108 PHE A N 1
ATOM 795 C CA . PHE A 1 108 ? -1.085 0.382 17.544 1.00 88.00 108 PHE A CA 1
ATOM 796 C C . PHE A 1 108 ? 0.375 0.050 17.866 1.00 88.00 108 PHE A C 1
ATOM 798 O O . PHE A 1 108 ? 1.282 0.338 17.082 1.00 88.00 108 PHE A O 1
ATOM 805 N N . HIS A 1 109 ? 0.561 -0.579 19.026 1.00 88.19 109 HIS A N 1
ATOM 806 C CA . HIS A 1 109 ? 1.839 -1.113 19.490 1.00 88.19 109 HIS A CA 1
ATOM 807 C C . HIS A 1 109 ? 2.197 -2.374 18.706 1.00 88.19 109 HIS A C 1
ATOM 809 O O . HIS A 1 109 ? 1.324 -3.053 18.154 1.00 88.19 109 HIS A O 1
ATOM 815 N N . VAL A 1 110 ? 3.482 -2.717 18.685 1.00 85.12 110 VAL A N 1
ATOM 816 C CA . VAL A 1 110 ? 3.913 -3.990 18.105 1.00 85.12 110 VAL A CA 1
ATOM 817 C C . VAL A 1 110 ? 3.409 -5.129 19.005 1.00 85.12 110 VAL A C 1
ATOM 819 O O . VAL A 1 110 ? 3.693 -5.111 20.199 1.00 85.12 110 VAL A O 1
ATOM 822 N N . PRO A 1 111 ? 2.657 -6.117 18.484 1.00 84.00 111 PRO A N 1
ATOM 823 C CA . PRO A 1 111 ? 2.169 -7.220 19.306 1.00 84.00 111 PRO A CA 1
ATOM 824 C C . PRO A 1 111 ? 3.315 -8.056 19.887 1.00 84.00 111 PRO A C 1
ATOM 826 O O . PRO A 1 111 ? 4.265 -8.380 19.180 1.00 84.00 111 PRO A O 1
ATOM 829 N N . ASP A 1 112 ? 3.183 -8.496 21.139 1.00 81.50 112 ASP A N 1
ATOM 830 C CA . ASP A 1 112 ? 4.182 -9.367 21.781 1.00 81.50 112 ASP A CA 1
ATOM 831 C C . ASP A 1 112 ? 4.049 -10.843 21.371 1.00 81.50 112 ASP A C 1
ATOM 833 O O . ASP A 1 112 ? 4.992 -11.632 21.491 1.00 81.50 112 ASP A O 1
ATOM 837 N N . SER A 1 113 ? 2.859 -11.261 20.923 1.00 85.81 113 SER A N 1
ATOM 838 C CA . SER A 1 113 ? 2.598 -12.671 20.636 1.00 85.81 113 SER A CA 1
ATOM 839 C C . SER A 1 113 ? 3.208 -13.086 19.297 1.00 85.81 113 SER A C 1
ATOM 841 O O . SER A 1 113 ? 3.074 -12.407 18.278 1.00 85.81 113 SER A O 1
ATOM 843 N N . LYS A 1 114 ? 3.857 -14.255 19.283 1.00 85.44 114 LYS A N 1
ATOM 844 C CA . LYS A 1 114 ? 4.514 -14.793 18.084 1.00 85.44 114 LYS A CA 1
ATOM 845 C C . LYS A 1 114 ? 3.544 -14.962 16.910 1.00 85.44 114 LYS A C 1
ATOM 847 O O . LYS A 1 114 ? 3.912 -14.686 15.771 1.00 85.44 114 LYS A O 1
ATOM 852 N N . ASP A 1 115 ? 2.320 -15.401 17.186 1.00 83.69 115 ASP A N 1
ATOM 853 C CA . ASP A 1 115 ? 1.316 -15.639 16.149 1.00 83.69 115 ASP A CA 1
ATOM 854 C C . ASP A 1 115 ? 0.777 -14.323 15.574 1.00 83.69 115 ASP A C 1
ATOM 856 O O . ASP A 1 115 ? 0.670 -14.196 14.353 1.00 83.69 115 ASP A O 1
ATOM 860 N N . ALA A 1 116 ? 0.528 -13.314 16.421 1.00 83.06 116 ALA A N 1
ATOM 861 C CA . ALA A 1 116 ? 0.129 -11.984 15.958 1.00 83.06 116 ALA A CA 1
ATOM 862 C C . ALA A 1 116 ? 1.248 -11.320 15.149 1.00 83.06 116 ALA A C 1
ATOM 864 O O . ALA A 1 116 ? 0.980 -10.753 14.093 1.00 83.06 116 ALA A O 1
ATOM 865 N N . LEU A 1 117 ? 2.506 -11.464 15.577 1.00 86.69 117 LEU A N 1
ATOM 866 C CA . LEU A 1 117 ? 3.666 -11.005 14.813 1.00 86.69 117 LEU A CA 1
ATOM 867 C C . LEU A 1 117 ? 3.758 -11.687 13.448 1.00 86.69 117 LEU A C 1
ATOM 869 O O . LEU A 1 117 ? 4.005 -11.012 12.457 1.00 86.69 117 LEU A O 1
ATOM 873 N N . ALA A 1 118 ? 3.518 -12.997 13.363 1.00 87.88 118 ALA A N 1
ATOM 874 C CA . ALA A 1 118 ? 3.534 -13.711 12.088 1.00 87.88 118 ALA A CA 1
ATOM 875 C C . ALA A 1 118 ? 2.372 -13.302 11.164 1.00 87.88 118 ALA A C 1
ATOM 877 O O . ALA A 1 118 ? 2.520 -13.296 9.941 1.00 87.88 118 ALA A O 1
ATOM 878 N N . GLY A 1 119 ? 1.196 -12.995 11.716 1.00 89.12 119 GLY A N 1
ATOM 879 C CA . GLY A 1 119 ? 0.086 -12.422 10.952 1.00 89.12 119 GLY A CA 1
ATOM 880 C C . GLY A 1 119 ? 0.429 -11.027 10.428 1.00 89.12 119 GLY A C 1
ATOM 881 O O . GLY A 1 119 ? 0.276 -10.755 9.237 1.00 89.12 119 GLY A O 1
ATOM 882 N N . L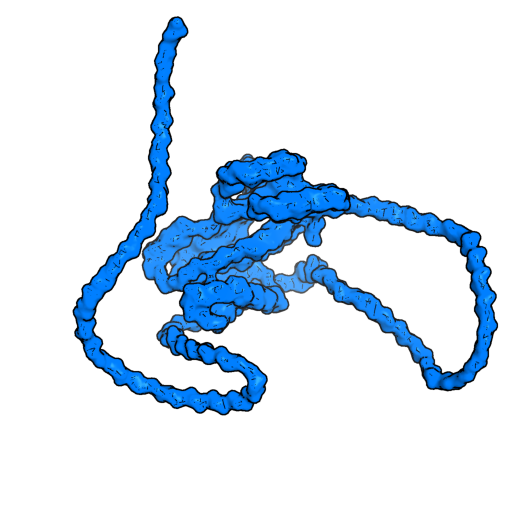EU A 1 120 ? 0.953 -10.176 11.311 1.00 91.12 120 LEU A N 1
ATOM 883 C CA . LEU A 1 120 ? 1.357 -8.808 11.012 1.00 91.12 120 LEU A CA 1
ATOM 884 C C . LEU A 1 120 ? 2.460 -8.759 9.949 1.00 91.12 120 LEU A C 1
ATOM 886 O O . LEU A 1 120 ? 2.384 -7.965 9.018 1.00 91.12 120 LEU A O 1
ATOM 890 N N . ASP A 1 121 ? 3.442 -9.653 10.047 1.00 91.31 121 ASP A N 1
ATOM 891 C CA . ASP A 1 121 ? 4.542 -9.815 9.094 1.00 91.31 121 ASP A CA 1
ATOM 892 C C . ASP A 1 121 ? 4.030 -10.103 7.675 1.00 91.31 121 ASP A C 1
ATOM 894 O O . ASP A 1 121 ? 4.382 -9.409 6.716 1.00 91.31 121 ASP A O 1
ATOM 898 N N . ARG A 1 122 ? 3.092 -11.050 7.548 1.00 93.88 122 ARG A N 1
ATOM 899 C CA . ARG A 1 122 ? 2.442 -11.361 6.268 1.00 93.88 122 ARG A CA 1
ATOM 900 C C . ARG A 1 122 ? 1.620 -10.186 5.750 1.00 93.88 122 ARG A C 1
ATOM 902 O O . ARG A 1 122 ? 1.689 -9.885 4.560 1.00 93.88 122 ARG A O 1
ATOM 909 N 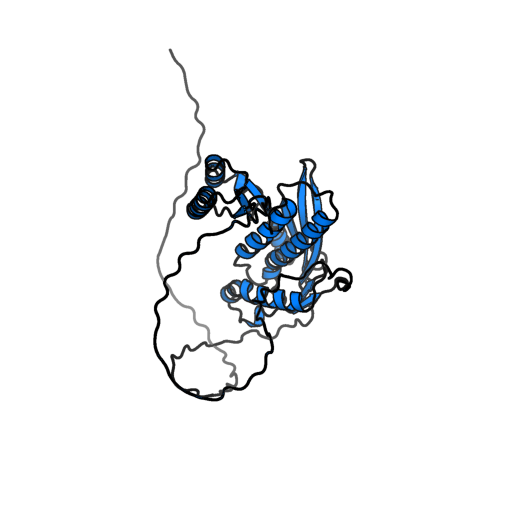N . ALA A 1 123 ? 0.839 -9.530 6.605 1.00 95.19 123 ALA A N 1
ATOM 910 C CA . ALA A 1 123 ? 0.013 -8.397 6.196 1.00 95.19 123 ALA A CA 1
ATOM 911 C C . ALA A 1 123 ? 0.876 -7.227 5.693 1.00 95.19 123 ALA A C 1
ATOM 913 O O . ALA A 1 123 ? 0.647 -6.725 4.594 1.00 95.19 123 ALA A O 1
ATOM 914 N N . LEU A 1 124 ? 1.936 -6.872 6.426 1.00 96.56 124 LEU A N 1
ATOM 915 C CA . LEU A 1 124 ? 2.889 -5.832 6.032 1.00 96.56 124 LEU A CA 1
ATOM 916 C C . LEU A 1 124 ? 3.592 -6.169 4.720 1.00 96.56 124 LEU A C 1
ATOM 918 O O . LEU A 1 124 ? 3.705 -5.305 3.854 1.00 96.56 124 LEU A O 1
ATOM 922 N N . PHE A 1 125 ? 4.021 -7.417 4.523 1.00 97.19 125 PHE A N 1
ATOM 923 C CA . PHE A 1 125 ? 4.588 -7.834 3.243 1.00 97.19 125 PHE A CA 1
ATOM 924 C C . PHE A 1 125 ? 3.623 -7.566 2.074 1.00 97.19 125 PHE A C 1
ATOM 926 O O . PHE A 1 125 ? 4.042 -7.001 1.064 1.00 97.19 125 PHE A O 1
ATOM 933 N N . ASN A 1 126 ? 2.337 -7.901 2.219 1.00 97.44 126 ASN A N 1
ATOM 934 C CA . ASN A 1 126 ? 1.341 -7.667 1.171 1.00 97.44 126 ASN A CA 1
ATOM 935 C C . ASN A 1 126 ? 1.035 -6.171 0.960 1.00 97.44 126 ASN A C 1
ATOM 937 O O . ASN A 1 126 ? 0.896 -5.748 -0.184 1.00 97.44 126 ASN A O 1
ATOM 941 N N . VAL A 1 127 ? 1.024 -5.347 2.014 1.00 97.75 127 VAL A N 1
ATOM 942 C CA . VAL A 1 127 ? 0.963 -3.878 1.869 1.00 97.75 127 VAL A CA 1
ATOM 943 C C . VAL A 1 127 ? 2.161 -3.371 1.061 1.00 97.75 127 VAL A C 1
ATOM 945 O O . VAL A 1 127 ? 2.001 -2.609 0.109 1.00 97.75 127 VAL A O 1
ATOM 948 N N . GLY A 1 128 ? 3.364 -3.869 1.355 1.00 97.56 128 GLY A N 1
ATOM 949 C CA . GLY A 1 128 ? 4.571 -3.551 0.593 1.00 97.56 128 GLY A CA 1
ATOM 950 C C . GLY A 1 128 ? 4.495 -3.956 -0.885 1.00 97.56 128 GLY A C 1
ATOM 951 O O . GLY A 1 128 ? 4.996 -3.225 -1.738 1.00 97.56 128 GLY A O 1
ATOM 952 N N . MET A 1 129 ? 3.828 -5.072 -1.204 1.00 97.81 129 MET A N 1
ATOM 953 C CA . MET A 1 129 ? 3.563 -5.495 -2.587 1.00 97.81 129 MET A CA 1
ATOM 954 C C . MET A 1 129 ? 2.651 -4.512 -3.336 1.00 97.81 129 MET A C 1
ATOM 956 O O . MET A 1 129 ? 2.805 -4.352 -4.545 1.00 97.81 129 MET A O 1
ATOM 960 N N . VAL A 1 130 ? 1.735 -3.821 -2.654 1.00 97.00 130 VAL A N 1
ATOM 961 C CA . VAL A 1 130 ? 0.920 -2.756 -3.265 1.00 97.00 130 VAL A CA 1
ATOM 962 C C . VAL A 1 130 ? 1.734 -1.467 -3.411 1.00 97.00 130 VAL A C 1
ATOM 964 O O . VAL A 1 130 ? 1.806 -0.903 -4.503 1.00 97.00 130 VAL A O 1
ATOM 967 N N . LEU A 1 131 ? 2.406 -1.036 -2.337 1.00 95.75 131 LEU A N 1
ATOM 968 C CA . LEU A 1 131 ? 3.200 0.201 -2.301 1.00 95.75 131 LEU A CA 1
ATOM 969 C C . LEU A 1 131 ? 4.357 0.215 -3.308 1.00 95.75 131 LEU A C 1
ATOM 971 O O . LEU A 1 131 ? 4.726 1.281 -3.801 1.00 95.75 131 LEU A O 1
ATOM 975 N N . LEU A 1 132 ? 4.908 -0.959 -3.639 1.00 95.56 132 LEU A N 1
ATOM 976 C CA . LEU A 1 132 ? 5.938 -1.160 -4.665 1.00 95.56 132 LEU A CA 1
ATOM 977 C C . LEU A 1 132 ? 5.626 -0.428 -5.972 1.00 95.56 132 LEU A C 1
ATOM 979 O O . LEU A 1 132 ? 6.537 0.090 -6.620 1.00 95.56 132 LEU A O 1
ATOM 983 N N . LEU A 1 133 ? 4.356 -0.418 -6.373 1.00 93.88 133 LEU A N 1
ATOM 984 C CA . LEU A 1 133 ? 3.969 0.049 -7.694 1.00 93.88 133 LEU A CA 1
ATOM 985 C C . LEU A 1 133 ? 4.074 1.556 -7.855 1.00 93.88 133 LEU A C 1
ATOM 987 O O . LEU A 1 133 ? 4.358 2.015 -8.956 1.00 93.88 133 LEU A O 1
ATOM 991 N N . TRP A 1 134 ? 3.899 2.315 -6.774 1.00 92.00 134 TRP A N 1
ATOM 992 C CA . TRP A 1 134 ? 3.936 3.770 -6.843 1.00 92.00 134 TRP A CA 1
ATOM 993 C C . TRP A 1 134 ? 5.271 4.298 -7.401 1.00 92.00 134 TRP A C 1
ATOM 995 O O . TRP A 1 134 ? 5.277 4.918 -8.465 1.00 92.00 134 TRP A O 1
ATOM 1005 N N . PRO A 1 135 ? 6.437 3.987 -6.801 1.00 93.06 135 PRO A N 1
ATOM 1006 C CA . PRO A 1 135 ? 7.714 4.388 -7.367 1.00 93.06 135 PRO A CA 1
ATOM 1007 C C . PRO A 1 135 ? 8.037 3.624 -8.658 1.00 93.06 135 PRO A C 1
ATOM 1009 O O . PRO A 1 135 ? 8.701 4.185 -9.523 1.00 93.06 135 PRO A O 1
ATOM 1012 N N . TRP A 1 136 ? 7.558 2.383 -8.830 1.00 94.12 136 TRP A N 1
ATOM 1013 C CA . TRP A 1 136 ? 7.769 1.600 -10.055 1.00 94.12 136 TRP A CA 1
ATOM 1014 C C . TRP A 1 136 ? 7.156 2.252 -11.303 1.00 94.12 136 TRP A C 1
ATOM 1016 O O . TRP A 1 136 ? 7.748 2.156 -12.377 1.00 94.12 136 TRP A O 1
ATOM 1026 N N . MET A 1 137 ? 6.022 2.952 -11.182 1.00 93.06 137 MET A N 1
ATOM 1027 C CA . MET A 1 137 ? 5.348 3.619 -12.307 1.00 93.06 137 MET A CA 1
ATOM 1028 C C . MET A 1 137 ? 6.232 4.651 -13.023 1.00 93.06 137 MET A C 1
ATOM 1030 O O . MET A 1 137 ? 5.998 4.946 -14.194 1.00 93.06 137 MET A O 1
ATOM 1034 N N . HIS A 1 138 ? 7.266 5.171 -12.356 1.00 91.31 138 HIS A N 1
ATOM 1035 C CA . HIS A 1 138 ? 8.269 6.044 -12.971 1.00 91.31 138 HIS A CA 1
ATOM 1036 C C . HIS A 1 138 ? 9.266 5.305 -13.871 1.00 91.31 138 HIS A C 1
ATOM 1038 O O . HIS A 1 138 ? 9.979 5.938 -14.646 1.00 91.31 138 HIS A O 1
ATOM 1044 N N . PHE A 1 139 ? 9.362 3.984 -13.750 1.00 91.75 139 PHE A N 1
ATOM 1045 C CA . PHE A 1 139 ? 10.315 3.143 -14.472 1.00 91.75 139 PHE A CA 1
ATOM 1046 C C . PHE A 1 139 ? 9.625 2.293 -15.530 1.00 91.75 139 PHE A C 1
ATOM 1048 O O . PHE A 1 139 ? 10.143 2.161 -16.633 1.00 91.75 139 PHE A O 1
ATOM 1055 N N . GLY A 1 140 ? 8.466 1.713 -15.202 1.00 90.69 140 GLY A N 1
ATOM 1056 C CA . GLY A 1 140 ? 7.758 0.804 -16.104 1.00 90.69 140 GLY A CA 1
ATOM 1057 C C . GLY A 1 140 ? 8.539 -0.483 -16.403 1.00 90.69 140 GLY A C 1
ATOM 1058 O O . GLY A 1 140 ? 8.368 -1.075 -17.468 1.00 90.69 140 GLY A O 1
ATOM 1059 N N . HIS A 1 141 ? 9.432 -0.919 -15.503 1.00 92.12 141 HIS A N 1
ATOM 1060 C CA . HIS A 1 141 ? 10.229 -2.134 -15.711 1.00 92.12 141 HIS A CA 1
ATOM 1061 C C . HIS A 1 141 ? 9.330 -3.372 -15.778 1.00 92.12 141 HIS A C 1
ATOM 1063 O O . HIS A 1 141 ? 8.557 -3.623 -14.857 1.00 92.12 141 HIS A O 1
ATOM 1069 N N . ARG A 1 142 ? 9.495 -4.217 -16.803 1.00 92.44 142 ARG A N 1
ATOM 1070 C CA . ARG A 1 142 ? 8.688 -5.447 -16.932 1.00 92.44 142 ARG A CA 1
ATOM 1071 C C . ARG A 1 142 ? 8.964 -6.473 -15.835 1.00 92.44 142 ARG A C 1
ATOM 1073 O O . ARG A 1 142 ? 8.085 -7.264 -15.520 1.00 92.44 142 ARG A O 1
ATOM 1080 N N . ARG A 1 143 ? 10.168 -6.485 -15.254 1.00 94.69 143 ARG A N 1
ATOM 1081 C CA . ARG A 1 143 ? 10.537 -7.422 -14.184 1.00 94.69 143 ARG A CA 1
ATOM 1082 C C . ARG A 1 143 ? 10.461 -6.781 -12.810 1.00 94.69 143 ARG A C 1
ATOM 1084 O O . ARG A 1 143 ? 11.107 -5.763 -12.554 1.00 94.69 143 ARG A O 1
ATOM 1091 N N . LEU A 1 144 ? 9.754 -7.457 -11.912 1.00 96.38 144 LEU A N 1
ATOM 1092 C CA . LEU A 1 144 ? 9.704 -7.152 -10.490 1.00 96.38 144 LEU A CA 1
ATOM 1093 C C . LEU A 1 144 ? 10.437 -8.236 -9.701 1.00 96.38 144 LEU A C 1
ATOM 1095 O O . LEU A 1 144 ? 10.043 -9.399 -9.692 1.00 96.38 144 LEU A O 1
ATOM 1099 N N . HIS A 1 145 ? 11.509 -7.861 -9.015 1.00 96.56 145 HIS A N 1
ATOM 1100 C CA . HIS A 1 145 ? 12.223 -8.739 -8.097 1.00 96.56 145 HIS A CA 1
ATOM 1101 C C . HIS A 1 145 ? 11.637 -8.625 -6.689 1.00 96.56 145 HIS A C 1
ATOM 1103 O O . HIS A 1 145 ? 11.668 -7.559 -6.072 1.00 96.56 145 HIS A O 1
ATOM 1109 N N . ILE A 1 146 ? 11.149 -9.738 -6.147 1.00 96.81 146 ILE A N 1
ATOM 1110 C CA . ILE A 1 146 ? 10.613 -9.796 -4.785 1.00 96.81 146 ILE A CA 1
ATOM 1111 C C . ILE A 1 146 ? 11.661 -10.440 -3.878 1.00 96.81 146 ILE A C 1
ATOM 1113 O O . ILE A 1 146 ? 11.820 -11.661 -3.844 1.00 96.81 146 ILE A O 1
ATOM 1117 N N . SER A 1 147 ? 12.416 -9.596 -3.175 1.00 94.75 147 SER A N 1
ATOM 1118 C CA . SER A 1 147 ? 13.451 -10.011 -2.215 1.00 94.75 147 SER A CA 1
ATOM 1119 C C . SER A 1 147 ? 12.973 -9.913 -0.766 1.00 94.75 147 SER A C 1
ATOM 1121 O O . SER A 1 147 ? 13.539 -10.564 0.107 1.00 94.75 147 SER A O 1
ATOM 1123 N N . ALA A 1 148 ? 11.934 -9.113 -0.513 1.00 91.94 148 ALA A N 1
ATOM 1124 C CA . ALA A 1 148 ? 11.420 -8.818 0.823 1.00 91.94 148 ALA A CA 1
ATOM 1125 C C . ALA A 1 148 ? 10.662 -9.978 1.487 1.00 91.94 148 ALA A C 1
ATOM 1127 O O . ALA A 1 148 ? 10.444 -9.945 2.694 1.00 91.94 148 ALA A O 1
ATOM 1128 N N . GLY A 1 149 ? 10.236 -10.974 0.713 1.00 89.88 149 GLY A N 1
ATOM 1129 C CA . GLY A 1 149 ? 9.432 -12.086 1.197 1.00 89.88 149 GLY A CA 1
ATOM 1130 C C . GLY A 1 149 ? 9.223 -13.138 0.118 1.00 89.88 149 GLY A C 1
ATOM 1131 O O . GLY A 1 149 ? 9.601 -12.952 -1.041 1.00 89.88 149 GLY A O 1
ATOM 1132 N N . ALA A 1 150 ? 8.656 -14.266 0.522 1.00 88.31 150 ALA A N 1
ATOM 1133 C CA . ALA A 1 150 ? 8.436 -15.414 -0.339 1.00 88.31 150 ALA A CA 1
ATOM 1134 C C . ALA A 1 150 ? 7.002 -15.442 -0.872 1.00 88.31 150 ALA A C 1
ATOM 1136 O O . ALA A 1 150 ? 6.064 -15.051 -0.180 1.00 88.31 150 ALA A O 1
ATOM 1137 N N . LEU A 1 151 ? 6.841 -15.966 -2.084 1.00 92.06 151 LEU A N 1
ATOM 1138 C CA . LEU A 1 151 ? 5.548 -16.236 -2.703 1.00 92.06 151 LEU A CA 1
ATOM 1139 C C . LEU A 1 151 ? 5.557 -17.659 -3.260 1.00 92.06 151 LEU A C 1
ATOM 1141 O O . LEU A 1 151 ? 6.580 -18.133 -3.767 1.00 92.06 151 LEU A O 1
ATOM 1145 N N . THR A 1 152 ? 4.420 -18.342 -3.178 1.00 93.12 152 THR A N 1
ATOM 1146 C CA . THR A 1 152 ? 4.183 -19.572 -3.942 1.00 93.12 152 THR A CA 1
ATOM 1147 C C . THR A 1 152 ? 3.970 -19.242 -5.423 1.00 93.12 152 THR A C 1
ATOM 1149 O O . THR A 1 152 ? 3.741 -18.090 -5.783 1.00 93.12 152 THR A O 1
ATOM 1152 N N . ALA A 1 153 ? 4.021 -20.252 -6.298 1.00 92.81 153 ALA A N 1
ATOM 1153 C CA . ALA A 1 153 ? 3.733 -20.055 -7.723 1.00 92.81 153 ALA A CA 1
ATOM 1154 C C . ALA A 1 153 ? 2.313 -19.499 -7.953 1.00 92.81 153 ALA A C 1
ATOM 1156 O O . ALA A 1 153 ? 2.144 -18.548 -8.704 1.00 92.81 153 ALA A O 1
ATOM 1157 N N . GLU A 1 154 ? 1.324 -20.016 -7.221 1.00 95.50 154 GLU A N 1
ATOM 1158 C CA . GLU A 1 154 ? -0.062 -19.531 -7.270 1.00 95.50 154 GLU A CA 1
ATOM 1159 C C . GLU A 1 154 ? -0.173 -18.060 -6.840 1.00 95.50 154 GLU A C 1
ATOM 1161 O O . GLU A 1 154 ? -0.854 -17.267 -7.484 1.00 95.50 154 GLU A O 1
ATOM 1166 N N . GLN A 1 155 ? 0.539 -17.656 -5.783 1.00 95.81 155 GLN A N 1
ATOM 1167 C CA . GLN A 1 155 ? 0.548 -16.256 -5.356 1.00 95.81 155 GLN A CA 1
ATOM 1168 C C . GLN A 1 155 ? 1.247 -15.349 -6.374 1.00 95.81 155 GLN A C 1
ATOM 1170 O O . GLN A 1 155 ? 0.825 -14.211 -6.555 1.00 95.81 155 GLN A O 1
ATOM 1175 N N . VAL A 1 156 ? 2.302 -15.830 -7.041 1.00 96.44 156 VAL A N 1
ATOM 1176 C CA . VAL A 1 156 ? 2.957 -15.095 -8.134 1.00 96.44 156 VAL A CA 1
ATOM 1177 C C . VAL A 1 156 ? 1.971 -14.848 -9.275 1.00 96.44 156 VAL A C 1
ATOM 1179 O O . VAL A 1 156 ? 1.823 -13.703 -9.696 1.00 96.44 156 VAL A O 1
ATOM 1182 N N . GLU A 1 157 ? 1.258 -15.884 -9.720 1.00 96.31 157 GLU A N 1
ATOM 1183 C CA . GLU A 1 157 ? 0.238 -15.770 -10.770 1.00 96.31 157 GLU A CA 1
ATOM 1184 C C . GLU A 1 157 ? -0.876 -14.793 -10.369 1.00 96.31 157 GLU A C 1
ATOM 1186 O O . GLU A 1 157 ? -1.265 -13.926 -11.157 1.00 96.31 157 GLU A O 1
ATOM 1191 N N . TRP A 1 158 ? -1.343 -14.875 -9.119 1.00 97.56 158 TRP A N 1
ATOM 1192 C CA . TRP A 1 158 ? -2.351 -13.959 -8.592 1.00 97.56 158 TRP A CA 1
ATOM 1193 C C . TRP A 1 158 ? -1.867 -12.505 -8.600 1.00 97.56 158 TRP A C 1
ATOM 1195 O O . TRP A 1 158 ? -2.573 -11.632 -9.103 1.00 97.56 158 TRP A O 1
ATOM 1205 N N . TRP A 1 159 ? -0.654 -12.234 -8.104 1.00 97.56 159 TRP A N 1
ATOM 1206 C CA . TRP A 1 159 ? -0.091 -10.881 -8.073 1.00 97.56 159 TRP A CA 1
ATOM 1207 C C . TRP A 1 159 ? 0.146 -10.318 -9.477 1.00 97.56 159 TRP A C 1
ATOM 1209 O O . TRP A 1 159 ? -0.114 -9.141 -9.711 1.00 97.56 159 TRP A O 1
ATOM 1219 N N . GLN A 1 160 ? 0.570 -11.145 -10.434 1.00 96.38 160 GLN A N 1
ATOM 1220 C CA . GLN A 1 160 ? 0.699 -10.735 -11.836 1.00 96.38 160 GLN A CA 1
ATOM 1221 C C . GLN A 1 160 ? -0.649 -10.325 -12.439 1.00 96.38 160 GLN A C 1
ATOM 1223 O O . GLN A 1 160 ? -0.748 -9.272 -13.071 1.00 96.38 160 GLN A O 1
ATOM 1228 N N . ALA A 1 161 ? -1.700 -11.118 -12.213 1.00 95.81 161 ALA A N 1
ATOM 1229 C CA . ALA A 1 161 ? -3.049 -10.784 -12.664 1.00 95.81 161 ALA A CA 1
ATOM 1230 C C . ALA A 1 161 ? -3.587 -9.521 -11.970 1.00 95.81 161 ALA A C 1
ATOM 1232 O O . ALA A 1 161 ? -4.178 -8.652 -12.615 1.00 95.81 161 ALA A O 1
ATOM 1233 N N . PHE A 1 162 ? -3.342 -9.391 -10.666 1.00 96.00 162 PHE A N 1
ATOM 1234 C CA . PHE A 1 162 ? -3.712 -8.222 -9.879 1.00 96.00 162 PHE A CA 1
ATOM 1235 C C . PHE A 1 162 ? -3.055 -6.941 -10.418 1.00 96.00 162 PHE A C 1
ATOM 1237 O O . PHE A 1 162 ? -3.744 -5.950 -10.665 1.00 96.00 162 PHE A O 1
ATOM 1244 N N . TYR A 1 163 ? -1.745 -6.971 -10.679 1.00 95.56 163 TYR A N 1
ATOM 1245 C CA . TYR A 1 163 ? -1.009 -5.831 -11.228 1.00 95.56 163 TYR A CA 1
ATOM 1246 C C . TYR A 1 163 ? -1.454 -5.455 -12.633 1.00 95.56 163 TYR A C 1
ATOM 1248 O O . TYR A 1 163 ? -1.613 -4.269 -12.912 1.00 95.56 163 TYR A O 1
ATOM 1256 N N . ARG A 1 164 ? -1.729 -6.437 -13.496 1.00 93.31 164 ARG A N 1
ATOM 1257 C CA . ARG A 1 164 ? -2.264 -6.178 -14.837 1.00 93.31 164 ARG A CA 1
ATOM 1258 C C . ARG A 1 164 ? -3.534 -5.326 -14.787 1.00 93.31 164 ARG A C 1
ATOM 1260 O O . ARG A 1 164 ? -3.663 -4.376 -15.551 1.00 93.31 164 ARG A O 1
ATOM 1267 N N . ASN A 1 165 ? -4.455 -5.658 -13.881 1.00 91.81 165 ASN A N 1
ATOM 1268 C CA . ASN A 1 165 ? -5.716 -4.932 -13.738 1.00 91.81 165 ASN A CA 1
ATOM 1269 C C . ASN A 1 165 ? -5.505 -3.541 -13.143 1.00 91.81 165 ASN A C 1
ATOM 1271 O O . ASN A 1 165 ? -6.069 -2.567 -13.631 1.00 91.81 165 ASN A O 1
ATOM 1275 N N . MET A 1 166 ? -4.684 -3.444 -12.100 1.00 91.06 166 MET A N 1
ATOM 1276 C CA . MET A 1 166 ? -4.465 -2.178 -11.412 1.00 91.06 166 MET A CA 1
ATOM 1277 C C . MET A 1 166 ? -3.719 -1.156 -12.283 1.00 91.06 166 MET A C 1
ATOM 1279 O O . MET A 1 166 ? -4.028 0.029 -12.256 1.00 91.06 166 MET A O 1
ATOM 1283 N N . LEU A 1 167 ? -2.761 -1.608 -13.090 1.00 92.94 167 LEU A N 1
ATOM 1284 C CA . LEU A 1 167 ? -1.937 -0.733 -13.922 1.00 92.94 167 LEU A CA 1
ATOM 1285 C C . LEU A 1 167 ? -2.588 -0.377 -15.265 1.00 92.94 167 LEU A C 1
ATOM 1287 O O . LEU A 1 167 ? -1.988 0.349 -16.058 1.00 92.94 167 LEU A O 1
ATOM 1291 N N . ALA A 1 168 ? -3.802 -0.864 -15.537 1.00 90.50 168 ALA A N 1
ATOM 1292 C CA . ALA A 1 168 ? -4.501 -0.605 -16.792 1.00 90.50 168 ALA A CA 1
ATOM 1293 C C . ALA A 1 168 ? -4.731 0.899 -17.032 1.00 90.50 168 ALA A C 1
ATOM 1295 O O . ALA A 1 168 ? -4.505 1.382 -18.142 1.00 90.50 168 ALA A O 1
ATOM 1296 N N . GLU A 1 169 ? -5.117 1.647 -15.991 1.00 90.75 169 GLU A N 1
ATOM 1297 C CA . GLU A 1 169 ? -5.289 3.103 -16.074 1.00 90.75 169 GLU A CA 1
ATOM 1298 C C . GLU A 1 169 ? -3.956 3.807 -16.340 1.00 90.75 169 GLU A C 1
ATOM 1300 O O . GLU A 1 169 ? -3.869 4.638 -17.242 1.00 90.75 169 GLU A O 1
ATOM 1305 N N . TRP A 1 170 ? -2.898 3.420 -15.622 1.00 93.31 170 TRP A N 1
ATOM 1306 C CA . TRP A 1 170 ? -1.557 3.966 -15.825 1.00 93.31 170 TRP A CA 1
ATOM 1307 C C . TRP A 1 170 ? -1.057 3.754 -17.259 1.00 93.31 170 TRP A C 1
ATOM 1309 O O . TRP A 1 170 ? -0.501 4.675 -17.863 1.00 93.31 170 TRP A O 1
ATOM 1319 N N . ALA A 1 171 ? -1.279 2.566 -17.828 1.00 91.94 171 ALA A N 1
ATOM 1320 C CA . ALA A 1 171 ? -0.899 2.270 -19.204 1.00 91.94 171 ALA A CA 1
ATOM 1321 C C . ALA A 1 171 ? -1.674 3.144 -20.194 1.00 91.94 171 ALA A C 1
ATOM 1323 O O . ALA A 1 171 ? -1.063 3.775 -21.057 1.00 91.94 171 ALA A O 1
ATOM 1324 N N . ALA A 1 172 ? -2.995 3.249 -20.026 1.00 91.25 172 ALA A N 1
ATOM 1325 C CA . ALA A 1 172 ? -3.840 4.090 -20.867 1.00 91.25 172 ALA A CA 1
ATOM 1326 C C . ALA A 1 172 ? -3.435 5.574 -20.792 1.00 91.25 172 ALA A C 1
ATOM 1328 O O . ALA A 1 172 ? -3.269 6.217 -21.828 1.00 91.25 172 ALA A O 1
ATOM 1329 N N . ALA A 1 173 ? -3.199 6.098 -19.585 1.00 91.31 173 ALA A N 1
ATOM 1330 C CA . ALA A 1 173 ? -2.793 7.485 -19.351 1.00 91.31 173 ALA A CA 1
ATOM 1331 C C . ALA A 1 173 ? -1.428 7.833 -19.971 1.00 91.31 173 ALA A C 1
ATOM 1333 O O . ALA A 1 173 ? -1.173 8.994 -20.290 1.00 91.31 173 ALA A O 1
ATOM 1334 N N . ASN A 1 174 ? -0.561 6.836 -20.166 1.00 90.56 174 ASN A N 1
ATOM 1335 C CA . ASN A 1 174 ? 0.746 6.994 -20.806 1.00 90.56 174 ASN A CA 1
ATOM 1336 C C . ASN A 1 174 ? 0.760 6.563 -22.287 1.00 90.56 174 ASN A C 1
ATOM 1338 O O . ASN A 1 174 ? 1.828 6.522 -22.894 1.00 90.56 174 ASN A O 1
ATOM 1342 N N . GLY A 1 175 ? -0.396 6.240 -22.882 1.00 91.81 175 GLY A N 1
ATOM 1343 C CA . GLY A 1 175 ? -0.487 5.802 -24.281 1.00 91.81 175 GLY A CA 1
ATOM 1344 C C . GLY A 1 175 ? 0.197 4.457 -24.558 1.00 91.81 175 GLY A C 1
ATOM 1345 O O . GLY A 1 175 ? 0.639 4.207 -25.679 1.00 91.81 175 GLY A O 1
ATOM 1346 N N . LEU A 1 176 ? 0.317 3.602 -23.541 1.00 89.38 176 LEU A N 1
ATOM 1347 C CA . LEU A 1 176 ? 0.965 2.296 -23.616 1.00 89.38 176 LEU A CA 1
ATOM 1348 C C . LEU A 1 176 ? -0.061 1.190 -23.897 1.00 89.38 176 LEU A C 1
ATOM 1350 O O . LEU A 1 176 ? -1.191 1.218 -23.412 1.00 89.38 176 LEU A O 1
ATOM 1354 N N . GLY A 1 177 ? 0.348 0.174 -24.659 1.00 88.00 177 GLY A N 1
ATOM 1355 C CA . GLY A 1 177 ? -0.464 -1.025 -24.869 1.00 88.00 177 GLY A CA 1
ATOM 1356 C C . GLY A 1 177 ? -0.516 -1.928 -23.630 1.00 88.00 177 GLY A C 1
ATOM 1357 O O . GLY A 1 177 ? 0.338 -1.848 -22.748 1.00 88.00 177 GLY A O 1
ATOM 1358 N N . LEU A 1 178 ? -1.469 -2.869 -23.601 1.00 79.25 178 LEU A N 1
ATOM 1359 C CA . LEU A 1 178 ? -1.632 -3.823 -22.488 1.00 79.25 178 LEU A CA 1
ATOM 1360 C C . LEU A 1 178 ? -0.375 -4.670 -22.216 1.00 79.25 178 LEU A C 1
ATOM 1362 O O . LEU A 1 178 ? -0.151 -5.092 -21.087 1.00 79.25 178 LEU A O 1
ATOM 1366 N N . GLY A 1 179 ? 0.494 -4.868 -23.214 1.00 84.56 179 GLY A N 1
ATOM 1367 C CA . GLY A 1 179 ? 1.778 -5.554 -23.032 1.00 84.56 179 GLY A CA 1
ATOM 1368 C C . GLY A 1 179 ? 2.739 -4.859 -22.052 1.00 84.56 179 GLY A C 1
ATOM 1369 O O . GLY A 1 179 ? 3.619 -5.520 -21.495 1.00 84.56 179 GLY A O 1
ATOM 1370 N N . ALA A 1 180 ? 2.560 -3.554 -21.806 1.00 84.38 180 ALA A N 1
ATOM 1371 C CA . ALA A 1 180 ? 3.366 -2.779 -20.862 1.00 84.38 180 ALA A CA 1
ATOM 1372 C C . ALA A 1 180 ? 3.067 -3.112 -19.391 1.00 84.38 180 ALA A C 1
ATOM 1374 O O . ALA A 1 180 ? 3.914 -2.880 -18.533 1.00 84.38 180 ALA A O 1
ATOM 1375 N N . VAL A 1 181 ? 1.893 -3.684 -19.101 1.00 88.75 181 VAL A N 1
ATOM 1376 C CA . VAL A 1 181 ? 1.477 -4.087 -17.741 1.00 88.75 181 VAL A CA 1
ATOM 1377 C C . VAL A 1 181 ? 1.571 -5.595 -17.514 1.00 88.75 181 VAL A C 1
ATOM 1379 O O . VAL A 1 181 ? 1.184 -6.105 -16.465 1.00 88.75 181 VAL A O 1
ATOM 1382 N N . GLU A 1 182 ? 2.113 -6.319 -18.492 1.00 91.19 182 GLU A N 1
ATOM 1383 C CA . GLU A 1 182 ? 2.465 -7.730 -18.364 1.00 91.19 182 GLU A CA 1
ATOM 1384 C C . GLU A 1 182 ? 3.789 -7.856 -17.608 1.00 91.19 182 GLU A C 1
ATOM 1386 O O . GLU A 1 182 ? 4.869 -7.871 -18.210 1.00 91.19 182 GLU A O 1
ATOM 1391 N N . LEU A 1 183 ? 3.692 -7.894 -16.278 1.00 93.12 183 LEU A N 1
ATOM 1392 C CA . LEU A 1 183 ? 4.845 -7.952 -15.386 1.00 93.12 183 LEU A CA 1
ATOM 1393 C C . LEU A 1 183 ? 5.302 -9.392 -15.135 1.00 93.12 183 LEU A C 1
ATOM 1395 O O . LEU A 1 183 ? 4.499 -10.290 -14.891 1.00 93.12 183 LEU A O 1
ATOM 1399 N N . GLU A 1 184 ? 6.612 -9.605 -15.112 1.00 94.94 184 GLU A N 1
ATOM 1400 C CA . GLU A 1 184 ? 7.254 -10.839 -14.665 1.00 94.94 184 GLU A CA 1
ATOM 1401 C C . GLU A 1 184 ? 7.703 -10.682 -13.206 1.00 94.94 184 GLU A C 1
ATOM 1403 O O . GLU A 1 184 ? 8.595 -9.888 -12.894 1.00 94.94 184 GLU A O 1
ATOM 1408 N N . LEU A 1 185 ? 7.096 -11.453 -12.302 1.00 95.88 185 LEU A N 1
ATOM 1409 C CA . LEU A 1 185 ? 7.471 -11.473 -10.889 1.00 95.88 185 LEU A CA 1
ATOM 1410 C C . LEU A 1 185 ? 8.515 -12.561 -10.629 1.00 95.88 185 LEU A C 1
ATOM 1412 O O . LEU A 1 185 ? 8.254 -13.751 -10.785 1.00 95.88 185 LEU A O 1
ATOM 1416 N N . VAL A 1 186 ? 9.695 -12.150 -10.166 1.00 94.69 186 VAL A N 1
ATOM 1417 C CA . VAL A 1 186 ? 10.812 -13.042 -9.845 1.00 94.69 186 VAL A CA 1
ATOM 1418 C C . VAL A 1 186 ? 11.073 -13.013 -8.343 1.00 94.69 186 VAL A C 1
ATOM 1420 O O . VAL A 1 186 ? 11.655 -12.069 -7.805 1.00 94.69 186 VAL A O 1
ATOM 1423 N N . VAL A 1 187 ? 10.680 -14.080 -7.650 1.00 93.56 187 VAL A N 1
ATOM 1424 C CA . VAL A 1 187 ? 10.926 -14.243 -6.210 1.00 93.56 187 VAL A CA 1
ATOM 1425 C C . VAL A 1 187 ? 12.394 -14.609 -5.984 1.00 93.56 187 VAL A C 1
ATOM 1427 O O . VAL A 1 187 ? 12.872 -15.636 -6.467 1.00 93.56 187 VAL A O 1
ATOM 1430 N N . LYS A 1 188 ? 13.123 -13.752 -5.265 1.00 88.19 188 LYS A N 1
ATOM 1431 C CA . LYS A 1 188 ? 14.539 -13.945 -4.901 1.00 88.19 188 LYS A CA 1
ATOM 1432 C C . LYS A 1 188 ? 14.727 -14.361 -3.440 1.00 88.19 188 LYS A C 1
ATOM 1434 O O . LYS A 1 188 ? 15.807 -14.825 -3.082 1.00 88.19 188 LYS A O 1
ATOM 1439 N N . ALA A 1 189 ? 13.699 -14.195 -2.610 1.00 75.44 189 ALA A N 1
ATOM 1440 C CA . ALA A 1 189 ? 13.687 -14.677 -1.234 1.00 75.44 189 ALA A CA 1
ATOM 1441 C C . ALA A 1 189 ? 13.710 -16.222 -1.176 1.00 75.44 189 ALA A C 1
ATOM 1443 O O . ALA A 1 189 ? 13.298 -16.875 -2.143 1.00 75.44 189 ALA A O 1
ATOM 1444 N N . PRO A 1 190 ? 14.165 -16.832 -0.061 1.00 59.28 190 PRO A N 1
ATOM 1445 C CA . PRO A 1 190 ? 14.061 -18.277 0.112 1.00 59.28 190 PRO A CA 1
ATOM 1446 C C . PRO A 1 190 ? 12.602 -18.715 -0.060 1.00 59.28 190 PRO A C 1
ATOM 1448 O O . PRO A 1 190 ? 11.705 -18.094 0.505 1.00 59.28 190 PRO A O 1
ATOM 1451 N N . LYS A 1 191 ? 12.353 -19.767 -0.855 1.00 52.81 191 LYS A N 1
ATOM 1452 C CA . LYS A 1 191 ? 11.006 -20.342 -0.999 1.00 52.81 191 LYS A CA 1
ATOM 1453 C C . LYS A 1 191 ? 10.473 -20.701 0.391 1.00 52.81 191 LYS A C 1
ATOM 1455 O O . LYS A 1 191 ? 11.209 -21.311 1.163 1.00 52.81 191 LYS A O 1
ATOM 1460 N N . LEU A 1 192 ? 9.211 -20.359 0.672 1.00 54.97 192 LEU A N 1
ATOM 1461 C CA . LEU A 1 192 ? 8.490 -20.895 1.829 1.00 54.97 192 LEU A CA 1
ATOM 1462 C C . LEU A 1 192 ? 8.616 -22.420 1.784 1.00 54.97 192 LEU A C 1
ATOM 1464 O O . LEU A 1 192 ? 8.200 -23.060 0.816 1.00 54.97 192 LEU A O 1
ATOM 1468 N N . ASP A 1 193 ? 9.251 -22.992 2.797 1.00 38.88 193 ASP A N 1
ATOM 1469 C CA . ASP A 1 193 ? 9.260 -24.424 3.010 1.00 38.88 193 ASP A CA 1
ATOM 1470 C C . ASP A 1 193 ? 7.827 -24.892 3.294 1.00 38.88 193 ASP A C 1
ATOM 1472 O O . ASP A 1 193 ? 7.040 -24.234 3.978 1.00 38.88 193 ASP A O 1
ATOM 1476 N N . ALA A 1 194 ? 7.455 -26.047 2.739 1.00 39.53 194 ALA A N 1
ATOM 1477 C CA . ALA A 1 194 ? 6.111 -26.609 2.886 1.00 39.53 194 ALA A CA 1
ATOM 1478 C C . ALA A 1 194 ? 5.725 -26.896 4.358 1.00 39.53 194 ALA A C 1
ATOM 1480 O O . ALA A 1 194 ? 4.552 -27.107 4.651 1.00 39.53 194 ALA A O 1
ATOM 1481 N N . SER A 1 195 ? 6.681 -26.860 5.292 1.00 35.03 195 SER A N 1
ATOM 1482 C CA . SER A 1 195 ? 6.458 -26.917 6.744 1.00 35.03 195 SER A CA 1
ATOM 1483 C C . SER A 1 195 ? 5.878 -25.621 7.324 1.00 35.03 195 SER A C 1
ATOM 1485 O O . SER A 1 195 ? 5.156 -25.687 8.315 1.00 35.03 195 SER A O 1
ATOM 1487 N N . CYS A 1 196 ? 6.117 -24.461 6.703 1.00 32.94 196 CYS A N 1
ATOM 1488 C CA . CYS A 1 196 ? 5.492 -23.185 7.078 1.00 32.94 196 CYS A CA 1
ATOM 1489 C C . CYS A 1 196 ? 4.147 -22.941 6.363 1.00 32.94 196 CYS A C 1
ATOM 1491 O O . CYS A 1 196 ? 3.385 -22.057 6.759 1.00 32.94 196 CYS A O 1
ATOM 1493 N N . ALA A 1 197 ? 3.828 -23.741 5.337 1.00 35.94 197 ALA A N 1
ATOM 1494 C CA . ALA A 1 197 ? 2.589 -23.664 4.555 1.00 35.94 197 ALA A CA 1
ATOM 1495 C C . ALA A 1 197 ? 1.352 -24.267 5.257 1.00 35.94 197 ALA A C 1
ATOM 1497 O O . ALA A 1 197 ? 0.240 -24.146 4.748 1.00 35.94 197 ALA A O 1
ATOM 1498 N N . ALA A 1 198 ? 1.503 -24.863 6.445 1.00 31.62 198 ALA A N 1
ATOM 1499 C CA . ALA A 1 198 ? 0.391 -25.458 7.195 1.00 31.62 198 ALA A CA 1
ATOM 1500 C C . ALA A 1 198 ? -0.608 -24.436 7.793 1.00 31.62 198 ALA A C 1
ATOM 1502 O O . ALA A 1 198 ? -1.574 -24.839 8.434 1.00 31.62 198 ALA A O 1
ATOM 1503 N N . GLY A 1 199 ? -0.402 -23.129 7.589 1.00 34.31 199 GLY A N 1
ATOM 1504 C CA . GLY A 1 199 ? -1.259 -22.064 8.126 1.00 34.31 199 GLY A CA 1
ATOM 1505 C C . GLY A 1 199 ? -2.072 -21.267 7.101 1.00 34.31 199 GLY A C 1
ATOM 1506 O O . GLY A 1 199 ? -2.744 -20.323 7.497 1.00 34.31 199 GLY A O 1
ATOM 1507 N N . VAL A 1 200 ? -2.018 -21.591 5.803 1.00 36.53 200 VAL A N 1
ATOM 1508 C CA . VAL A 1 200 ? -2.763 -20.845 4.769 1.00 36.53 200 VAL A CA 1
ATOM 1509 C C . VAL A 1 200 ? -3.516 -21.819 3.869 1.00 36.53 200 VAL A C 1
ATOM 1511 O O . VAL A 1 200 ? -3.138 -22.080 2.733 1.00 36.53 200 VAL A O 1
ATOM 1514 N N . ALA A 1 201 ? -4.605 -22.373 4.396 1.00 25.88 201 ALA A N 1
ATOM 1515 C CA . ALA A 1 201 ? -5.696 -22.856 3.564 1.00 25.88 201 ALA A CA 1
ATOM 1516 C C . ALA A 1 201 ? -6.806 -21.804 3.633 1.00 25.88 201 ALA A C 1
ATOM 1518 O O . ALA A 1 201 ? -7.447 -21.644 4.670 1.00 25.88 201 ALA A O 1
ATOM 1519 N N . LEU A 1 202 ? -7.026 -21.078 2.534 1.00 28.12 202 LEU A N 1
ATOM 1520 C CA . LEU A 1 202 ? -8.270 -20.333 2.338 1.00 28.12 202 LEU A CA 1
ATOM 1521 C C . LEU A 1 202 ? -9.453 -21.301 2.522 1.00 28.12 202 LEU A C 1
ATOM 1523 O O . LEU A 1 202 ? -9.360 -22.454 2.077 1.00 28.12 202 LEU A O 1
ATOM 1527 N N . PRO A 1 203 ? -10.572 -20.881 3.140 1.00 28.41 203 PRO A N 1
ATOM 1528 C CA . PRO A 1 203 ? -11.742 -21.733 3.241 1.00 28.41 203 PRO A CA 1
ATOM 1529 C C . PRO A 1 203 ? -12.247 -22.037 1.829 1.00 28.41 203 PRO A C 1
ATOM 1531 O O . PRO A 1 203 ? -12.812 -21.188 1.140 1.00 28.41 203 PRO A O 1
ATOM 1534 N N . ARG A 1 204 ? -12.048 -23.284 1.388 1.00 27.34 204 ARG A N 1
ATOM 1535 C CA . ARG A 1 204 ? -12.776 -23.840 0.251 1.00 27.34 204 ARG A CA 1
ATOM 1536 C C . ARG A 1 204 ? -14.260 -23.762 0.597 1.00 27.34 204 ARG A C 1
ATOM 1538 O O . ARG A 1 204 ? -14.762 -24.592 1.350 1.00 27.34 204 ARG A O 1
ATOM 1545 N N . SER A 1 205 ? -14.975 -22.809 0.004 1.00 29.67 205 SER A N 1
ATOM 1546 C CA . SER A 1 205 ? -16.423 -22.913 -0.172 1.00 29.67 205 SER A CA 1
ATOM 1547 C C . SER A 1 205 ? -16.688 -24.065 -1.141 1.00 29.67 205 SER A C 1
ATOM 1549 O O . SER A 1 205 ? -16.846 -23.894 -2.345 1.00 29.67 205 SER A O 1
ATOM 1551 N N . SER A 1 206 ? -16.639 -25.284 -0.615 1.00 29.16 206 SER A N 1
ATOM 1552 C CA . SER A 1 206 ? -17.232 -26.447 -1.252 1.00 29.16 206 SER A CA 1
ATOM 1553 C C . SER A 1 206 ? -18.595 -26.610 -0.609 1.00 29.16 206 SER A C 1
ATOM 1555 O O . SER A 1 206 ? -18.713 -27.130 0.499 1.00 29.16 206 SER A O 1
ATOM 1557 N N . LYS A 1 207 ? -19.635 -26.131 -1.304 1.00 30.83 207 LYS A N 1
ATOM 1558 C CA . LYS A 1 207 ? -20.987 -26.646 -1.094 1.00 30.83 207 LYS A CA 1
ATOM 1559 C C . LYS A 1 207 ? -20.881 -28.165 -1.112 1.00 30.83 207 LYS A C 1
ATOM 1561 O O . LYS A 1 207 ? -20.433 -28.753 -2.092 1.00 30.83 207 LYS A O 1
ATOM 1566 N N . ASN A 1 208 ? -21.244 -28.748 0.018 1.00 28.30 208 ASN A N 1
ATOM 1567 C CA . ASN A 1 208 ? -21.283 -30.170 0.262 1.00 28.30 208 ASN A CA 1
ATOM 1568 C C . ASN A 1 208 ? -22.265 -30.808 -0.737 1.00 28.30 208 ASN A C 1
ATOM 1570 O O . ASN A 1 208 ? -23.477 -30.787 -0.530 1.00 28.30 208 ASN A O 1
ATOM 1574 N N . ILE A 1 209 ? -21.751 -31.306 -1.863 1.00 30.27 209 ILE A N 1
ATOM 1575 C CA . ILE A 1 209 ? -22.472 -32.256 -2.706 1.00 30.27 209 ILE A CA 1
ATOM 1576 C C . ILE A 1 209 ? -22.326 -33.597 -1.994 1.00 30.27 209 ILE A C 1
ATOM 1578 O O . ILE A 1 209 ? -21.298 -34.265 -2.099 1.00 30.27 209 ILE A O 1
ATOM 1582 N N . ASN A 1 210 ? -23.359 -33.960 -1.235 1.00 29.02 210 ASN A N 1
ATOM 1583 C CA . ASN A 1 210 ? -23.554 -35.313 -0.736 1.00 29.02 210 ASN A CA 1
ATOM 1584 C C . ASN A 1 210 ? -23.676 -36.267 -1.935 1.00 29.02 210 ASN A C 1
ATOM 1586 O O . ASN A 1 210 ? -24.771 -36.511 -2.437 1.00 29.02 210 ASN A O 1
ATOM 1590 N N . ASN A 1 211 ? -22.556 -36.837 -2.377 1.00 27.73 211 ASN A N 1
ATOM 1591 C CA . ASN A 1 211 ? -22.558 -38.065 -3.162 1.00 27.73 211 ASN A CA 1
ATOM 1592 C C . ASN A 1 211 ? -22.735 -39.240 -2.200 1.00 27.73 211 ASN A C 1
ATOM 1594 O O . ASN A 1 211 ? -21.769 -39.881 -1.791 1.00 27.73 211 ASN A O 1
ATOM 1598 N N . ASN A 1 212 ? -23.987 -39.512 -1.833 1.00 28.03 212 ASN A N 1
ATOM 1599 C CA . ASN A 1 212 ? -24.352 -40.832 -1.347 1.00 28.03 212 ASN A CA 1
ATOM 1600 C C . ASN A 1 212 ? -24.714 -41.689 -2.564 1.00 28.03 212 ASN A C 1
ATOM 1602 O O . ASN A 1 212 ? -25.803 -41.570 -3.127 1.00 28.03 212 ASN A O 1
ATOM 1606 N N . SER A 1 213 ? -23.764 -42.515 -2.996 1.00 32.44 213 SER A N 1
ATOM 1607 C CA . SER A 1 213 ? -24.005 -43.578 -3.964 1.00 32.44 213 SER A CA 1
ATOM 1608 C C . SER A 1 213 ? -24.960 -44.596 -3.353 1.00 32.44 213 SER A C 1
ATOM 1610 O O . SER A 1 213 ? -24.541 -45.443 -2.571 1.00 32.44 213 SER A O 1
ATOM 1612 N N . ASN A 1 214 ? -26.225 -44.554 -3.762 1.00 28.09 214 ASN A N 1
ATOM 1613 C CA . ASN A 1 214 ? -27.097 -45.715 -3.696 1.00 28.09 214 ASN A CA 1
ATOM 1614 C C . ASN A 1 214 ? -27.640 -46.010 -5.093 1.00 28.09 214 ASN A C 1
ATOM 1616 O O . ASN A 1 214 ? -28.468 -45.284 -5.640 1.00 28.09 214 ASN A O 1
ATOM 1620 N N . ASN A 1 215 ? -27.143 -47.115 -5.647 1.00 32.28 215 ASN A N 1
ATOM 1621 C CA . ASN A 1 215 ? -27.824 -47.889 -6.671 1.00 32.28 215 ASN A CA 1
ATOM 1622 C C . ASN A 1 215 ? -29.273 -48.132 -6.231 1.00 32.28 215 ASN A C 1
ATOM 1624 O O . ASN A 1 215 ? -29.490 -48.747 -5.189 1.00 32.28 215 ASN A O 1
ATOM 1628 N N . ASN A 1 216 ? -30.249 -47.743 -7.048 1.00 30.78 216 ASN A N 1
ATOM 1629 C CA . ASN A 1 216 ? -31.193 -48.728 -7.561 1.00 30.78 216 ASN A CA 1
ATOM 1630 C C . ASN A 1 216 ? -32.021 -48.212 -8.735 1.00 30.78 216 ASN A C 1
ATOM 1632 O O . ASN A 1 216 ? -32.375 -47.044 -8.859 1.00 30.78 216 ASN A O 1
ATOM 1636 N N . ASN A 1 217 ? -32.262 -49.179 -9.606 1.00 31.59 217 ASN A N 1
ATOM 1637 C CA . ASN A 1 217 ? -32.845 -49.123 -10.926 1.00 31.59 217 ASN A CA 1
ATOM 1638 C C . ASN A 1 217 ? -34.313 -48.671 -10.875 1.00 31.59 217 ASN A C 1
ATOM 1640 O O . ASN A 1 217 ? -35.093 -49.183 -10.073 1.00 31.59 217 ASN A O 1
ATOM 1644 N N . SER A 1 218 ? -34.698 -47.752 -11.762 1.00 30.27 218 SER A N 1
ATOM 1645 C CA . SER A 1 218 ? -36.102 -47.413 -11.994 1.00 30.27 218 SER A CA 1
ATOM 1646 C C . SER A 1 218 ? -36.733 -48.490 -12.872 1.00 30.27 218 SER A C 1
ATOM 1648 O O . SER A 1 218 ? -36.238 -48.814 -13.952 1.00 30.27 218 SER A O 1
ATOM 1650 N N . SER A 1 219 ? -37.831 -49.068 -12.405 1.00 32.94 219 SER A N 1
ATOM 1651 C CA . SER A 1 219 ? -38.750 -49.853 -13.220 1.00 32.94 219 SER A CA 1
ATOM 1652 C C . SER A 1 219 ? -40.170 -49.495 -12.806 1.00 32.94 219 SER A C 1
ATOM 1654 O O . SER A 1 219 ? -40.511 -49.525 -11.628 1.00 32.94 219 SER A O 1
ATOM 1656 N N . ASN A 1 220 ? -40.944 -49.111 -13.817 1.00 32.25 220 ASN A N 1
ATOM 1657 C CA . ASN A 1 220 ? -42.377 -48.833 -13.848 1.00 32.25 220 ASN A CA 1
ATOM 1658 C C . ASN A 1 220 ? -43.222 -49.572 -12.794 1.00 32.25 220 ASN A C 1
ATOM 1660 O O . ASN A 1 220 ? -43.075 -50.780 -12.630 1.00 32.25 220 ASN A O 1
ATOM 1664 N N . ASN A 1 221 ? -44.260 -48.910 -12.266 1.00 29.00 221 ASN A N 1
ATOM 1665 C CA . ASN A 1 221 ? -45.647 -49.050 -12.748 1.00 29.00 221 ASN A CA 1
ATOM 1666 C C . ASN A 1 221 ? -46.684 -48.662 -11.661 1.00 29.00 221 ASN A C 1
ATOM 1668 O O . ASN A 1 221 ? -46.571 -49.077 -10.517 1.00 29.00 221 ASN A O 1
ATOM 1672 N N . SER A 1 222 ? -47.745 -47.974 -12.103 1.00 32.00 222 SER A N 1
ATOM 1673 C CA . SER A 1 222 ? -49.131 -47.999 -11.591 1.00 32.00 222 SER A CA 1
ATOM 1674 C C . SER A 1 222 ? -49.500 -47.465 -10.189 1.00 32.00 222 SER A C 1
ATOM 1676 O O . SER A 1 222 ? -49.244 -48.081 -9.167 1.00 32.00 222 SER A O 1
ATOM 1678 N N . ASN A 1 223 ? -50.308 -46.395 -10.229 1.00 29.08 223 ASN A N 1
ATOM 1679 C CA . ASN A 1 223 ? -51.699 -46.326 -9.742 1.00 29.08 223 ASN A CA 1
ATOM 1680 C C . ASN A 1 223 ? -51.993 -46.562 -8.239 1.00 29.08 223 ASN A C 1
ATOM 1682 O O . ASN A 1 223 ? -51.967 -47.697 -7.780 1.00 29.08 223 ASN A O 1
ATOM 1686 N N . SER A 1 224 ? -52.450 -45.518 -7.526 1.00 30.75 224 SER A N 1
ATOM 1687 C CA . SER A 1 224 ? -53.804 -45.425 -6.920 1.00 30.75 224 SER A CA 1
ATOM 1688 C C . SER A 1 224 ? -53.869 -44.435 -5.737 1.00 30.75 224 SER A C 1
ATOM 1690 O O . SER A 1 224 ? -53.087 -44.524 -4.800 1.00 30.75 224 SER A O 1
ATOM 1692 N N . ASN A 1 225 ? -54.840 -43.518 -5.832 1.00 30.27 225 ASN A N 1
ATOM 1693 C CA . ASN A 1 225 ? -55.720 -42.912 -4.818 1.00 30.27 225 ASN A CA 1
ATOM 1694 C C . ASN A 1 225 ? -55.286 -42.620 -3.363 1.00 30.27 225 ASN A C 1
ATOM 1696 O O . ASN A 1 225 ? -54.882 -43.501 -2.618 1.00 30.27 225 ASN A O 1
ATOM 1700 N N . ASN A 1 226 ? -55.658 -41.391 -2.961 1.00 33.56 226 ASN A N 1
ATOM 1701 C CA . ASN A 1 226 ? -56.248 -40.946 -1.684 1.00 33.56 226 ASN A CA 1
ATOM 1702 C C . ASN A 1 226 ? -55.723 -41.544 -0.366 1.00 33.56 226 ASN A C 1
ATOM 1704 O O . ASN A 1 226 ? -56.061 -42.671 -0.023 1.00 33.56 226 ASN A O 1
ATOM 1708 N N . ASN A 1 227 ? -55.198 -40.691 0.517 1.00 32.66 227 ASN A N 1
ATOM 1709 C CA . ASN A 1 227 ? -56.055 -40.079 1.536 1.00 32.66 227 ASN A CA 1
ATOM 1710 C C . ASN A 1 227 ? -55.362 -38.941 2.289 1.00 32.66 227 ASN A C 1
ATOM 1712 O O . ASN A 1 227 ? -54.148 -38.885 2.446 1.00 32.66 227 ASN A O 1
ATOM 1716 N N . ASN A 1 228 ? -56.226 -38.036 2.720 1.00 43.16 228 ASN A N 1
ATOM 1717 C CA . ASN A 1 228 ? -56.011 -36.895 3.580 1.00 43.16 228 ASN A CA 1
ATOM 1718 C C . ASN A 1 228 ? -55.828 -37.386 5.025 1.00 43.16 228 ASN A C 1
ATOM 1720 O O . ASN A 1 228 ? -56.791 -37.903 5.576 1.00 43.16 228 ASN A O 1
ATOM 1724 N N . ASP A 1 229 ? -54.654 -37.197 5.629 1.00 39.94 229 ASP A N 1
ATOM 1725 C CA . ASP A 1 229 ? -54.476 -37.317 7.080 1.00 39.94 229 ASP A CA 1
ATOM 1726 C C . ASP A 1 229 ? -53.696 -36.112 7.603 1.00 39.94 229 ASP A C 1
ATOM 1728 O O . ASP A 1 229 ? -52.469 -36.016 7.574 1.00 39.94 229 ASP A O 1
ATOM 1732 N N . ASN A 1 230 ? -54.492 -35.158 8.066 1.00 44.03 230 ASN A N 1
ATOM 1733 C CA . ASN A 1 230 ? -54.100 -34.059 8.915 1.00 44.03 230 ASN A CA 1
ATOM 1734 C C . ASN A 1 230 ? -53.825 -34.656 10.303 1.00 44.03 230 ASN A C 1
ATOM 1736 O O . ASN A 1 230 ? -54.776 -34.983 11.013 1.00 44.03 230 ASN A O 1
ATOM 1740 N N . ASN A 1 231 ? -52.558 -34.837 10.687 1.00 35.56 231 ASN A N 1
ATOM 1741 C CA . ASN A 1 231 ? -52.231 -35.227 12.055 1.00 35.56 231 ASN A CA 1
ATOM 1742 C C . ASN A 1 231 ? -51.226 -34.259 12.678 1.00 35.56 231 ASN A C 1
ATOM 1744 O O . ASN A 1 231 ? -50.018 -34.302 12.452 1.00 35.56 231 ASN A O 1
ATOM 1748 N N . ASN A 1 232 ? -51.812 -33.360 13.456 1.00 42.81 232 ASN A N 1
ATOM 1749 C CA . ASN A 1 232 ? -51.169 -32.497 14.416 1.00 42.81 232 ASN A CA 1
ATOM 1750 C C . ASN A 1 232 ? -50.672 -33.379 15.568 1.00 42.81 232 ASN A C 1
ATOM 1752 O O . ASN A 1 232 ? -51.486 -33.864 16.349 1.00 42.81 232 ASN A O 1
ATOM 1756 N N . ASN A 1 233 ? -49.360 -33.590 15.670 1.00 36.72 233 ASN A N 1
ATOM 1757 C CA . ASN A 1 233 ? -48.760 -34.126 16.885 1.00 36.72 233 ASN A CA 1
ATOM 1758 C C . ASN A 1 233 ? -47.609 -33.218 17.315 1.00 36.72 233 ASN A C 1
ATOM 1760 O O . ASN A 1 233 ? -46.485 -33.289 16.824 1.00 36.72 233 ASN A O 1
ATOM 1764 N N . ASN A 1 234 ? -47.973 -32.322 18.223 1.00 46.78 234 ASN A N 1
ATOM 1765 C CA . ASN A 1 234 ? -47.089 -31.706 19.187 1.00 46.78 234 ASN A CA 1
ATOM 1766 C C . ASN A 1 234 ? -46.598 -32.813 20.124 1.00 46.78 234 ASN A C 1
ATOM 1768 O O . ASN A 1 234 ? -47.435 -33.416 20.784 1.00 46.78 234 ASN A O 1
ATOM 1772 N N . ASP A 1 235 ? -45.293 -33.080 20.156 1.00 40.28 235 ASP A N 1
ATOM 1773 C CA . ASP A 1 235 ? -44.612 -33.540 21.365 1.00 40.28 235 ASP A CA 1
ATOM 1774 C C . ASP A 1 235 ? -43.085 -33.437 21.233 1.00 40.28 235 ASP A C 1
ATOM 1776 O O . ASP A 1 235 ? -42.465 -33.949 20.303 1.00 40.28 235 ASP A O 1
ATOM 1780 N N . ASN A 1 236 ? -42.519 -32.824 22.273 1.00 37.69 236 ASN A N 1
ATOM 1781 C CA . ASN A 1 236 ? -41.167 -32.979 22.803 1.00 37.69 236 ASN A CA 1
ATOM 1782 C C . ASN A 1 236 ? -39.978 -32.358 22.054 1.00 37.69 236 ASN A C 1
ATOM 1784 O O . ASN A 1 236 ? -39.213 -33.009 21.352 1.00 37.69 236 ASN A O 1
ATOM 1788 N N . ASN A 1 237 ? -39.745 -31.084 22.379 1.00 45.56 237 ASN A N 1
ATOM 1789 C CA . ASN A 1 237 ? -38.706 -30.705 23.345 1.00 45.56 237 ASN A CA 1
ATOM 1790 C C . ASN A 1 237 ? -37.399 -31.523 23.253 1.00 45.56 237 ASN A C 1
ATOM 1792 O O . ASN A 1 237 ? -37.179 -32.444 24.034 1.00 45.56 237 ASN A O 1
ATOM 1796 N N . ASN A 1 238 ? -36.509 -31.116 22.349 1.00 37.53 238 ASN A N 1
ATOM 1797 C CA . ASN A 1 238 ? -35.078 -31.187 22.610 1.00 37.53 238 ASN A CA 1
ATOM 1798 C C . ASN A 1 238 ? -34.513 -29.782 22.453 1.00 37.53 238 ASN A C 1
ATOM 1800 O O . ASN A 1 238 ? -34.289 -29.274 21.356 1.00 37.53 238 ASN A O 1
ATOM 1804 N N . ASN A 1 239 ? -34.369 -29.165 23.616 1.00 41.53 239 ASN A N 1
ATOM 1805 C CA . ASN A 1 239 ? -33.613 -27.964 23.866 1.00 41.53 239 ASN A CA 1
ATOM 1806 C C . ASN A 1 239 ? -32.135 -28.257 23.546 1.00 41.53 239 ASN A C 1
ATOM 1808 O O . ASN A 1 239 ? -31.347 -28.551 24.440 1.00 41.53 239 ASN A O 1
ATOM 1812 N N . ASP A 1 240 ? -31.755 -28.186 22.271 1.00 38.69 240 ASP A N 1
ATOM 1813 C CA . ASP A 1 240 ? -30.360 -27.959 21.893 1.00 38.69 240 ASP A CA 1
ATOM 1814 C C . ASP A 1 240 ? -30.077 -26.458 22.049 1.00 38.69 240 ASP A C 1
ATOM 1816 O O . ASP A 1 240 ? -29.773 -25.741 21.095 1.00 38.69 240 ASP A O 1
ATOM 1820 N N . ASP A 1 241 ? -30.153 -25.990 23.299 1.00 41.28 241 ASP A N 1
ATOM 1821 C CA . ASP A 1 241 ? -29.502 -24.765 23.762 1.00 41.28 241 ASP A CA 1
ATOM 1822 C C . ASP A 1 241 ? -27.982 -25.008 23.761 1.00 41.28 241 ASP A C 1
ATOM 1824 O O . ASP A 1 241 ? -27.298 -24.936 24.783 1.00 41.28 241 ASP A O 1
ATOM 1828 N N . ASN A 1 242 ? -27.417 -25.284 22.584 1.00 39.78 242 ASN A N 1
ATOM 1829 C CA . ASN A 1 242 ? -26.013 -25.012 22.322 1.00 39.78 242 ASN A CA 1
ATOM 1830 C C . ASN A 1 242 ? -25.895 -23.499 22.183 1.00 39.78 242 ASN A C 1
ATOM 1832 O O . ASN A 1 242 ? -25.785 -22.940 21.090 1.00 39.78 242 ASN A O 1
ATOM 1836 N N . ASN A 1 243 ? -25.956 -22.840 23.338 1.00 42.03 243 ASN A N 1
ATOM 1837 C CA . ASN A 1 243 ? -25.634 -21.443 23.527 1.00 42.03 243 ASN A CA 1
ATOM 1838 C C . ASN A 1 243 ? -24.122 -21.296 23.288 1.00 42.03 243 ASN A C 1
ATOM 1840 O O . ASN A 1 243 ? -23.313 -21.156 24.206 1.00 42.03 243 ASN A O 1
ATOM 1844 N N . ASN A 1 244 ? -23.727 -21.414 22.018 1.00 45.75 244 ASN A N 1
ATOM 1845 C CA . ASN A 1 244 ? -22.451 -20.951 21.522 1.00 45.75 244 ASN A CA 1
ATOM 1846 C C . ASN A 1 244 ? -22.457 -19.450 21.779 1.00 45.75 244 ASN A C 1
ATOM 1848 O O . ASN A 1 244 ? -23.007 -18.686 20.988 1.00 45.75 244 ASN A O 1
ATOM 1852 N N . ASN A 1 245 ? -21.859 -19.052 22.901 1.00 50.72 245 ASN A N 1
ATOM 1853 C CA . ASN A 1 245 ? -21.452 -17.690 23.228 1.00 50.72 245 ASN A CA 1
ATOM 1854 C C . ASN A 1 245 ? -20.432 -17.215 22.176 1.00 50.72 245 ASN A C 1
ATOM 1856 O O . ASN A 1 245 ? -19.253 -17.007 22.455 1.00 50.72 245 ASN A O 1
ATOM 1860 N N . LYS A 1 246 ? -20.860 -17.113 20.917 1.00 62.47 246 LYS A N 1
ATOM 1861 C CA . LYS A 1 246 ? -20.074 -16.518 19.856 1.00 62.47 246 LYS A CA 1
ATOM 1862 C C . LYS A 1 246 ? -20.162 -15.027 20.112 1.00 62.47 246 LYS A C 1
ATOM 1864 O O . LYS A 1 246 ? -21.225 -14.428 19.955 1.00 62.47 246 LYS A O 1
ATOM 1869 N N . THR A 1 247 ? -19.062 -14.461 20.595 1.00 71.38 247 THR A N 1
ATOM 1870 C CA . THR A 1 247 ? -18.920 -13.014 20.730 1.00 71.38 247 THR A CA 1
ATOM 1871 C C . THR A 1 247 ? -19.333 -12.367 19.410 1.00 71.38 247 THR A C 1
ATOM 1873 O O . THR A 1 247 ? -18.966 -12.883 18.348 1.00 71.38 247 THR A O 1
ATOM 1876 N N . PRO A 1 248 ? -20.145 -11.300 19.451 1.00 76.25 248 PRO A N 1
ATOM 1877 C CA . PRO A 1 248 ? -20.617 -10.673 18.231 1.00 76.25 248 PRO A CA 1
ATOM 1878 C C . PRO A 1 248 ? -19.414 -10.153 17.428 1.00 76.25 248 PRO A C 1
ATOM 1880 O O . PRO A 1 248 ? -18.436 -9.705 18.035 1.00 76.25 248 PRO A O 1
ATOM 1883 N N . PRO A 1 249 ? -19.464 -10.236 16.087 1.00 81.00 249 PRO A N 1
ATOM 1884 C CA . PRO A 1 249 ? -18.317 -9.933 15.245 1.00 81.00 249 PRO A CA 1
ATOM 1885 C C . PRO A 1 249 ? -17.911 -8.466 15.373 1.00 81.00 249 PRO A C 1
ATOM 1887 O O . PRO A 1 249 ? -18.768 -7.585 15.480 1.00 81.00 249 PRO A O 1
ATOM 1890 N N . ARG A 1 250 ? -16.604 -8.206 15.345 1.00 88.69 250 ARG A N 1
ATOM 1891 C CA . ARG A 1 250 ? -16.059 -6.840 15.338 1.00 88.69 250 ARG A CA 1
ATOM 1892 C C . ARG A 1 250 ? -15.874 -6.391 13.893 1.00 88.69 250 ARG A C 1
ATOM 1894 O O . ARG A 1 250 ? -15.327 -7.135 13.085 1.00 88.69 250 ARG A O 1
ATOM 1901 N N . VAL A 1 251 ? -16.301 -5.177 13.558 1.00 88.12 251 VAL A N 1
ATOM 1902 C CA . VAL A 1 251 ? -16.334 -4.671 12.179 1.00 88.12 251 VAL A CA 1
ATOM 1903 C C . VAL A 1 251 ? -15.479 -3.415 12.041 1.00 88.12 251 VAL A C 1
ATOM 1905 O O . VAL A 1 251 ? -15.695 -2.428 12.745 1.00 88.12 251 VAL A O 1
ATOM 1908 N N . LEU A 1 252 ? -14.542 -3.431 11.089 1.00 90.94 252 LEU A N 1
ATOM 1909 C CA . LEU A 1 252 ? -13.850 -2.231 10.615 1.00 90.94 252 LEU A CA 1
ATOM 1910 C C . LEU A 1 252 ? -14.625 -1.623 9.445 1.00 90.94 252 LEU A C 1
ATOM 1912 O O . LEU A 1 252 ? -14.842 -2.275 8.426 1.00 90.94 252 LEU A O 1
ATOM 1916 N N . CYS A 1 253 ? -15.022 -0.362 9.585 1.00 91.12 253 CYS A N 1
ATOM 1917 C CA . CYS A 1 253 ? -15.693 0.403 8.544 1.00 91.12 253 CYS A CA 1
ATOM 1918 C C . CYS A 1 253 ? -14.715 1.420 7.939 1.00 91.12 253 CYS A C 1
ATOM 1920 O O . CYS A 1 253 ? -14.336 2.372 8.631 1.00 91.12 253 CYS A O 1
ATOM 1922 N N . PRO A 1 254 ? -14.316 1.272 6.662 1.00 90.31 254 PRO A N 1
ATOM 1923 C CA . PRO A 1 254 ? -13.505 2.272 5.980 1.00 90.31 254 PRO A CA 1
ATOM 1924 C C . PRO A 1 254 ? -14.194 3.642 5.955 1.00 90.31 254 PRO A C 1
ATOM 1926 O O . PRO A 1 254 ? -15.361 3.773 5.576 1.00 90.31 254 PRO A O 1
ATOM 1929 N N . LEU A 1 255 ? -13.460 4.676 6.353 1.00 87.88 255 LEU A N 1
ATOM 1930 C CA . LEU A 1 255 ? -13.914 6.057 6.396 1.00 87.88 255 LEU A CA 1
ATOM 1931 C C . LEU A 1 255 ? -13.404 6.802 5.159 1.00 87.88 255 LEU A C 1
ATOM 1933 O O . LEU A 1 255 ? -12.284 7.295 5.139 1.00 87.88 255 LEU A O 1
ATOM 1937 N N . GLY A 1 256 ? -14.252 6.939 4.139 1.00 79.25 256 GLY A N 1
ATOM 1938 C CA . GLY A 1 256 ? -13.947 7.713 2.924 1.00 79.25 256 GLY A CA 1
ATOM 1939 C C . GLY A 1 256 ? -14.288 9.205 3.025 1.00 79.25 256 GLY A C 1
ATOM 1940 O O . GLY A 1 256 ? -14.474 9.868 2.009 1.00 79.25 256 GLY A O 1
ATOM 1941 N N . GLY A 1 257 ? -14.518 9.716 4.238 1.00 66.56 257 GLY A N 1
ATOM 1942 C CA . GLY A 1 257 ? -14.933 11.096 4.513 1.00 66.56 257 GLY A CA 1
ATOM 1943 C C . GLY A 1 257 ? -16.292 11.528 3.973 1.00 66.56 257 GLY A C 1
ATOM 1944 O O . GLY A 1 257 ? -16.730 12.639 4.254 1.00 66.56 257 GLY A O 1
ATOM 1945 N N . GLY A 1 258 ? -16.995 10.670 3.240 1.00 72.94 258 GLY A N 1
ATOM 1946 C CA . GLY A 1 258 ? -18.306 10.904 2.648 1.00 72.94 258 GLY A CA 1
ATOM 1947 C C . GLY A 1 258 ? -19.477 10.817 3.630 1.00 72.94 258 GLY A C 1
ATOM 1948 O O . GLY A 1 258 ? -19.385 10.232 4.707 1.00 72.94 258 GLY A O 1
ATOM 1949 N N . LYS A 1 259 ? -20.635 11.325 3.192 1.00 81.12 259 LYS A N 1
ATOM 1950 C CA . LYS A 1 259 ? -21.932 10.981 3.801 1.00 81.12 259 LYS A CA 1
ATOM 1951 C C . LYS A 1 259 ? -22.217 9.476 3.689 1.00 81.12 259 LYS A C 1
ATOM 1953 O O . LYS A 1 259 ? -22.850 8.904 4.561 1.00 81.12 259 LYS A O 1
ATOM 1958 N N . ASP A 1 260 ? -21.714 8.834 2.634 1.00 84.81 260 ASP A N 1
ATOM 1959 C CA . ASP A 1 260 ? -22.013 7.435 2.331 1.00 84.81 260 ASP A CA 1
ATOM 1960 C C . ASP A 1 260 ? -21.341 6.495 3.343 1.00 84.81 260 ASP A C 1
ATOM 1962 O O . ASP A 1 260 ? -21.985 5.579 3.844 1.00 84.81 260 ASP A O 1
ATOM 1966 N N . SER A 1 261 ? -20.098 6.786 3.751 1.00 85.50 261 SER A N 1
ATOM 1967 C CA . SER A 1 261 ? -19.441 6.064 4.850 1.00 85.50 261 SER A CA 1
ATOM 1968 C C . SER A 1 261 ? -20.186 6.229 6.175 1.00 85.50 261 SER A C 1
ATOM 1970 O O . SER A 1 261 ? -20.312 5.259 6.915 1.00 85.50 261 SER A O 1
ATOM 1972 N N . LEU A 1 262 ? -20.733 7.421 6.455 1.00 83.75 262 LEU A N 1
ATOM 1973 C CA . LEU A 1 262 ? -21.544 7.658 7.654 1.00 83.75 262 LEU A CA 1
ATOM 1974 C C . LEU A 1 262 ? -22.840 6.837 7.633 1.00 83.75 262 LEU A C 1
ATOM 1976 O O . LEU A 1 262 ? -23.156 6.177 8.616 1.00 83.75 262 LEU A O 1
ATOM 1980 N N . VAL A 1 263 ? -23.545 6.809 6.499 1.00 87.81 263 VAL A N 1
ATOM 1981 C CA . VAL A 1 263 ? -24.764 6.003 6.339 1.00 87.81 263 VAL A CA 1
ATOM 1982 C C . VAL A 1 263 ? -24.473 4.513 6.528 1.00 87.81 263 VAL A C 1
ATOM 1984 O O . VAL A 1 263 ? -25.198 3.845 7.260 1.00 87.81 263 VAL A O 1
ATOM 1987 N N . VAL A 1 264 ? -23.412 3.984 5.908 1.00 88.56 264 VAL A N 1
ATOM 1988 C CA . VAL A 1 264 ? -23.014 2.573 6.075 1.00 88.56 264 VAL A CA 1
ATOM 1989 C C . VAL A 1 264 ? -22.721 2.262 7.541 1.00 88.56 264 VAL A C 1
ATOM 1991 O O . VAL A 1 264 ? -23.196 1.257 8.067 1.00 88.56 264 VAL A O 1
ATOM 1994 N N . PHE A 1 265 ? -21.990 3.142 8.218 1.00 89.19 265 PHE A N 1
ATOM 1995 C CA . PHE A 1 265 ? -21.659 2.979 9.625 1.00 89.19 265 PHE A CA 1
ATOM 1996 C C . PHE A 1 265 ? -22.894 2.982 10.533 1.00 89.19 265 PHE A C 1
ATOM 1998 O O . PHE A 1 265 ? -23.038 2.107 11.390 1.00 89.19 265 PHE A O 1
ATOM 2005 N N . ASP A 1 266 ? -23.822 3.915 10.318 1.00 87.88 266 ASP A N 1
ATOM 2006 C CA . ASP A 1 266 ? -25.071 3.981 11.078 1.00 87.88 266 ASP A CA 1
ATOM 2007 C C . ASP A 1 266 ? -25.944 2.743 10.844 1.00 87.88 266 ASP A C 1
ATOM 2009 O O . ASP A 1 266 ? -26.507 2.200 11.797 1.00 87.88 266 ASP A O 1
ATOM 2013 N N . LEU A 1 267 ? -26.013 2.244 9.605 1.00 90.06 267 LEU A N 1
ATOM 2014 C CA . LEU A 1 267 ? -26.718 1.001 9.288 1.00 90.06 267 LEU A CA 1
ATOM 2015 C C . LEU A 1 267 ? -26.108 -0.193 10.030 1.00 90.06 267 LEU A C 1
ATOM 2017 O O . LEU A 1 267 ? -26.847 -0.956 10.651 1.00 90.06 267 LEU A O 1
ATOM 2021 N N . LEU A 1 268 ? -24.778 -0.336 10.035 1.00 88.44 268 LEU A N 1
ATOM 2022 C CA . LEU A 1 268 ? -24.093 -1.409 10.766 1.00 88.44 268 LEU A CA 1
ATOM 2023 C C . LEU A 1 268 ? -24.399 -1.360 12.270 1.00 88.44 268 LEU A C 1
ATOM 2025 O O . LEU A 1 268 ? -24.664 -2.391 12.889 1.00 88.44 268 LEU A O 1
ATOM 2029 N N . ARG A 1 269 ? -24.451 -0.161 12.859 1.00 84.88 269 ARG A N 1
ATOM 2030 C CA . ARG A 1 269 ? -24.809 0.003 14.275 1.00 84.88 269 ARG A CA 1
ATOM 2031 C C . ARG A 1 269 ? -26.263 -0.338 14.575 1.00 84.88 269 ARG A C 1
ATOM 2033 O O . ARG A 1 269 ? -26.537 -0.938 15.613 1.00 84.88 269 ARG A O 1
ATOM 2040 N N . GLN A 1 270 ? -27.188 0.030 13.692 1.00 87.62 270 GLN A N 1
ATOM 2041 C CA . GLN A 1 270 ? -28.617 -0.267 13.853 1.00 87.62 270 GLN A CA 1
ATOM 2042 C C . GLN A 1 270 ? -28.919 -1.763 13.756 1.00 87.62 270 GLN A C 1
ATOM 2044 O O . GLN A 1 270 ? -29.838 -2.243 14.410 1.00 87.62 270 GLN A O 1
ATOM 2049 N N . GLN A 1 271 ? -28.131 -2.511 12.982 1.00 86.12 271 GLN A N 1
ATOM 2050 C CA . GLN A 1 271 ? -28.253 -3.968 12.885 1.00 86.12 271 GLN A CA 1
ATOM 2051 C C . GLN A 1 271 ? -27.636 -4.712 14.087 1.00 86.12 271 GLN A C 1
ATOM 2053 O O . GLN A 1 271 ? -27.581 -5.939 14.078 1.00 86.12 271 GLN A O 1
ATOM 2058 N N . HIS A 1 272 ? -27.174 -3.995 15.123 1.00 77.75 272 HIS A N 1
ATOM 2059 C CA . HIS A 1 272 ? -26.539 -4.562 16.320 1.00 77.75 272 HIS A CA 1
ATOM 2060 C C . HIS A 1 272 ? -25.365 -5.508 16.002 1.00 77.75 272 HIS A C 1
ATOM 2062 O O . HIS A 1 272 ? -25.124 -6.488 16.711 1.00 77.75 272 HIS A O 1
ATOM 2068 N N . VAL A 1 273 ? -24.619 -5.207 14.933 1.00 75.25 273 VAL A N 1
ATOM 2069 C CA . VAL A 1 273 ? -23.438 -5.969 14.511 1.00 75.25 273 VAL A CA 1
ATOM 2070 C C . VAL A 1 273 ? -22.269 -5.611 15.431 1.00 75.25 273 VAL A C 1
ATOM 2072 O O . VAL A 1 273 ? -21.508 -4.706 15.128 1.00 75.25 273 VAL A O 1
ATOM 2075 N N . GLY A 1 274 ? -22.179 -6.269 16.590 1.00 79.00 274 GLY A N 1
ATOM 2076 C CA . GLY A 1 274 ? -21.053 -6.177 17.533 1.00 79.00 274 GLY A CA 1
ATOM 2077 C C . GLY A 1 274 ? -20.422 -4.790 17.721 1.00 79.00 274 GLY A C 1
ATOM 2078 O O . GLY A 1 274 ? -21.113 -3.777 17.836 1.00 79.00 274 GLY A O 1
ATOM 2079 N N . GLU A 1 275 ? -19.093 -4.759 17.828 1.00 86.94 275 GLU A N 1
ATOM 2080 C CA . GLU A 1 275 ? -18.316 -3.518 17.899 1.00 86.94 275 GLU A CA 1
ATOM 2081 C C . GLU A 1 275 ? -18.009 -3.026 16.480 1.00 86.94 275 GLU A C 1
ATOM 2083 O O . GLU A 1 275 ? -17.381 -3.745 15.706 1.00 86.94 275 GLU A O 1
ATOM 2088 N N . VAL A 1 276 ? -18.405 -1.794 16.149 1.00 90.19 276 VAL A N 1
ATOM 2089 C CA . VAL A 1 276 ? -18.067 -1.152 14.869 1.00 90.19 276 VAL A CA 1
ATOM 2090 C C . VAL A 1 276 ? -17.062 -0.032 15.122 1.00 90.19 276 VAL A C 1
ATOM 2092 O O . VAL A 1 276 ? -17.331 0.881 15.907 1.00 90.19 276 VAL A O 1
ATOM 2095 N N . ALA A 1 277 ? -15.922 -0.089 14.440 1.00 92.44 277 ALA A N 1
ATOM 2096 C CA . ALA A 1 277 ? -14.846 0.892 14.523 1.00 92.44 277 ALA A CA 1
ATOM 2097 C C . ALA A 1 277 ? -14.555 1.498 13.148 1.00 92.44 277 ALA A C 1
ATOM 2099 O O . ALA A 1 277 ? -14.709 0.843 12.116 1.00 92.44 277 ALA A O 1
ATOM 2100 N N . TRP A 1 278 ? -14.116 2.752 13.126 1.00 93.75 278 TRP A N 1
ATOM 2101 C CA . TRP A 1 278 ? -13.659 3.401 11.904 1.00 93.75 278 TRP A CA 1
ATOM 2102 C C . TRP A 1 278 ? -12.240 2.974 11.548 1.00 93.75 278 TRP A C 1
ATOM 2104 O O . TRP A 1 278 ? -11.382 2.838 12.421 1.00 93.75 278 TRP A O 1
ATOM 2114 N N . LEU A 1 279 ? -11.989 2.845 10.251 1.00 94.31 279 LEU A N 1
ATOM 2115 C CA . LEU A 1 279 ? -10.658 2.734 9.676 1.00 94.31 279 LEU A CA 1
ATOM 2116 C C . LEU A 1 279 ? -10.460 3.874 8.681 1.00 94.31 279 LEU A C 1
ATOM 2118 O O . LEU A 1 279 ? -11.143 3.928 7.663 1.00 94.31 279 LEU A O 1
ATOM 2122 N N . TYR A 1 280 ? -9.518 4.764 8.955 1.00 94.38 280 TYR A N 1
ATOM 2123 C CA . TYR A 1 280 ? -9.047 5.739 7.985 1.00 94.38 280 TYR A CA 1
ATOM 2124 C C . TYR A 1 280 ? -7.700 5.290 7.432 1.00 94.38 280 TYR A C 1
ATOM 2126 O O . TYR A 1 280 ? -6.798 4.957 8.200 1.00 94.38 280 TYR A O 1
ATOM 2134 N N . VAL A 1 281 ? -7.573 5.314 6.112 1.00 93.69 281 VAL A N 1
ATOM 2135 C CA . VAL A 1 281 ? -6.297 5.168 5.414 1.00 93.69 281 VAL A CA 1
ATOM 2136 C C . VAL A 1 281 ? -6.004 6.532 4.811 1.00 93.69 281 VAL A C 1
ATOM 2138 O O . VAL A 1 281 ? -6.900 7.101 4.194 1.00 93.69 281 VAL A O 1
ATOM 2141 N N . GLY A 1 282 ? -4.810 7.069 5.049 1.00 91.06 282 GLY A N 1
ATOM 2142 C CA . GLY A 1 282 ? -4.350 8.369 4.554 1.00 91.06 282 GLY A CA 1
ATOM 2143 C C . GLY A 1 282 ? -3.165 8.217 3.606 1.00 91.06 282 GLY A C 1
ATOM 2144 O O . GLY A 1 282 ? -2.299 7.370 3.840 1.00 91.06 282 GLY A O 1
ATOM 2145 N N . ASP A 1 283 ? -3.118 9.024 2.549 1.00 85.62 283 ASP A N 1
ATOM 2146 C CA . ASP A 1 283 ? -1.992 9.062 1.600 1.00 85.62 283 ASP A CA 1
ATOM 2147 C C . ASP A 1 283 ? -0.855 9.999 2.053 1.00 85.62 283 ASP A C 1
ATOM 2149 O O . ASP A 1 283 ? 0.242 9.973 1.489 1.00 85.62 283 ASP A O 1
ATOM 2153 N N . GLY A 1 284 ? -1.097 10.765 3.121 1.00 87.12 284 GLY A N 1
ATOM 2154 C CA . GLY A 1 284 ? -0.131 11.642 3.765 1.00 87.12 284 GLY A CA 1
ATOM 2155 C C . GLY A 1 284 ? -0.231 11.631 5.290 1.00 87.12 284 GLY A C 1
ATOM 2156 O O . GLY A 1 284 ? -1.298 11.469 5.887 1.00 87.12 284 GLY A O 1
ATOM 2157 N N . VAL A 1 285 ? 0.907 11.865 5.942 1.00 88.25 285 VAL A N 1
ATOM 2158 C CA . VAL A 1 285 ? 0.981 11.999 7.403 1.00 88.25 285 VAL A CA 1
ATOM 2159 C C . VAL A 1 285 ? 0.246 13.261 7.859 1.00 88.25 285 VAL A C 1
ATOM 2161 O O . VAL A 1 285 ? 0.537 14.364 7.395 1.00 88.25 285 VAL A O 1
ATOM 2164 N N . GLY A 1 286 ? -0.670 13.107 8.814 1.00 90.31 286 GLY A N 1
ATOM 2165 C CA . GLY A 1 286 ? -1.461 14.192 9.389 1.00 90.31 286 GLY A CA 1
ATOM 2166 C C . GLY A 1 286 ? -2.693 14.604 8.578 1.00 90.31 286 GLY A C 1
ATOM 2167 O O . GLY A 1 286 ? -3.393 15.529 8.996 1.00 90.31 286 GLY A O 1
ATOM 2168 N N . GLU A 1 287 ? -2.997 13.931 7.466 1.00 90.75 287 GLU A N 1
ATOM 2169 C CA . GLU A 1 287 ? -4.152 14.238 6.612 1.00 90.75 287 GLU A CA 1
ATOM 2170 C C . GLU A 1 287 ? -5.473 14.149 7.399 1.00 90.75 287 GLU A C 1
ATOM 2172 O O . GLU A 1 287 ? -6.297 15.071 7.382 1.00 90.75 287 GLU A O 1
ATOM 2177 N N . PHE A 1 288 ? -5.638 13.087 8.197 1.00 92.50 288 PHE A N 1
ATOM 2178 C CA . PHE A 1 288 ? -6.815 12.921 9.050 1.00 92.50 288 PHE A CA 1
ATOM 2179 C C . PHE A 1 288 ? -6.929 14.049 10.082 1.00 92.50 288 PHE A C 1
ATOM 2181 O O . PHE A 1 288 ? -8.009 14.603 10.304 1.00 92.50 288 PHE A O 1
ATOM 2188 N N . ALA A 1 289 ? -5.810 14.411 10.717 1.00 92.19 289 ALA A N 1
ATOM 2189 C CA . ALA A 1 289 ? -5.777 15.452 11.740 1.00 92.19 289 ALA A CA 1
ATOM 2190 C C . ALA A 1 289 ? -6.141 16.832 11.165 1.00 92.19 289 ALA A C 1
ATOM 2192 O O . ALA A 1 289 ? -6.860 17.603 11.813 1.00 92.19 289 ALA A O 1
ATOM 2193 N N . ALA A 1 290 ? -5.703 17.118 9.937 1.00 93.56 290 ALA A N 1
ATOM 2194 C CA . ALA A 1 290 ? -6.012 18.352 9.223 1.00 93.56 290 ALA A CA 1
ATOM 2195 C C . ALA A 1 290 ? -7.491 18.447 8.802 1.00 93.56 290 ALA A C 1
ATOM 2197 O O . ALA A 1 290 ? -8.045 19.544 8.712 1.00 93.56 290 ALA A O 1
ATOM 2198 N N . SER A 1 291 ? -8.169 17.316 8.598 1.00 92.56 291 SER A N 1
ATOM 2199 C CA . SER A 1 291 ? -9.556 17.297 8.137 1.00 92.56 291 SER A CA 1
ATOM 2200 C C . SER A 1 291 ? -10.567 17.465 9.274 1.00 92.56 291 SER A C 1
ATOM 2202 O O . SER A 1 291 ? -10.963 16.511 9.949 1.00 92.56 291 SER A O 1
ATOM 2204 N N . GLN A 1 292 ? -11.067 18.693 9.450 1.00 91.06 292 GLN A N 1
ATOM 2205 C CA . GLN A 1 292 ? -12.150 18.987 10.400 1.00 91.06 292 GLN A CA 1
ATOM 2206 C C . GLN A 1 292 ? -13.384 18.105 10.149 1.00 91.06 292 GLN A C 1
ATOM 2208 O O . GLN A 1 292 ? -13.945 17.539 11.083 1.00 91.06 292 GLN A O 1
ATOM 2213 N N . ARG A 1 293 ? -13.745 17.907 8.876 1.00 90.38 293 ARG A N 1
ATOM 2214 C CA . ARG A 1 293 ? -14.878 17.071 8.462 1.00 90.38 293 ARG A CA 1
ATOM 2215 C C . ARG A 1 293 ? -14.748 15.625 8.947 1.00 90.38 293 ARG A C 1
ATOM 2217 O O . ARG A 1 293 ? -15.708 15.082 9.484 1.00 90.38 293 ARG A O 1
ATOM 2224 N N . LEU A 1 294 ? -13.584 14.998 8.755 1.00 91.25 294 LEU A N 1
ATOM 2225 C CA . LEU A 1 294 ? -13.348 13.620 9.201 1.00 91.25 294 LEU A CA 1
ATOM 2226 C C . LEU A 1 294 ? -13.414 13.510 10.724 1.00 91.25 294 LEU A C 1
ATOM 2228 O O . LEU A 1 294 ? -14.057 12.602 11.253 1.00 91.25 294 LEU A O 1
ATOM 2232 N N . ARG A 1 295 ? -12.804 14.472 11.425 1.00 91.81 295 ARG A N 1
ATOM 2233 C CA . ARG A 1 295 ? -12.820 14.521 12.889 1.00 91.81 295 ARG A CA 1
ATOM 2234 C C . ARG A 1 295 ? -14.235 14.676 13.445 1.00 91.81 295 ARG A C 1
ATOM 2236 O O . ARG A 1 295 ? -14.575 13.980 14.399 1.00 91.81 295 ARG A O 1
ATOM 2243 N N . ASP A 1 296 ? -15.068 15.510 12.829 1.00 90.06 296 ASP A N 1
ATOM 2244 C CA . ASP A 1 296 ? -16.455 15.709 13.261 1.00 90.06 296 ASP A CA 1
ATOM 2245 C C . ASP A 1 296 ? -17.319 14.465 13.047 1.00 90.06 296 ASP A C 1
ATOM 2247 O O . ASP A 1 296 ? -18.090 14.104 13.936 1.00 90.06 296 ASP A O 1
ATOM 2251 N N . ILE A 1 297 ? -17.159 13.769 11.915 1.00 88.19 297 ILE A N 1
ATOM 2252 C CA . ILE A 1 297 ? -17.861 12.504 11.642 1.00 88.19 297 ILE A CA 1
ATOM 2253 C C . ILE A 1 297 ? -17.531 11.466 12.721 1.00 88.19 297 ILE A C 1
ATOM 2255 O O . ILE A 1 297 ? -18.431 10.877 13.327 1.00 88.19 297 ILE A O 1
ATOM 2259 N N . VAL A 1 298 ? -16.241 11.271 13.010 1.00 90.44 298 VAL A N 1
ATOM 2260 C CA . VAL A 1 298 ? -15.801 10.319 14.039 1.00 90.44 298 VAL A CA 1
ATOM 2261 C C . VAL A 1 298 ? -16.320 10.735 15.418 1.00 90.44 298 VAL A C 1
ATOM 2263 O O . VAL A 1 298 ? -16.889 9.903 16.128 1.00 90.44 298 VAL A O 1
ATOM 2266 N N . ALA A 1 299 ? -16.213 12.015 15.784 1.00 89.75 299 ALA A N 1
ATOM 2267 C CA . ALA A 1 299 ? -16.692 12.521 17.070 1.00 89.75 299 ALA A CA 1
ATOM 2268 C C . ALA A 1 299 ? -18.205 12.313 17.261 1.00 89.75 299 ALA A C 1
ATOM 2270 O O . ALA A 1 299 ? -18.638 11.865 18.326 1.00 89.75 299 ALA A O 1
ATOM 2271 N N . GLN A 1 300 ? -19.010 12.577 16.227 1.00 85.94 300 GLN A N 1
ATOM 2272 C CA . GLN A 1 300 ? -20.460 12.360 16.257 1.00 85.94 300 GLN A CA 1
ATOM 2273 C C . GLN A 1 300 ? -20.819 10.881 16.414 1.00 85.94 300 GLN A C 1
ATOM 2275 O O . GLN A 1 300 ? -21.732 10.547 17.170 1.00 85.94 300 GLN A O 1
ATOM 2280 N N . SER A 1 301 ? -20.065 9.994 15.763 1.00 86.06 301 SER A N 1
ATOM 2281 C CA . SER A 1 301 ? -20.298 8.550 15.837 1.00 86.06 301 SER A CA 1
ATOM 2282 C C . SER A 1 301 ? -20.023 7.950 17.224 1.00 86.06 301 SER A C 1
ATOM 2284 O O . SER A 1 301 ? -20.546 6.882 17.548 1.00 86.06 301 SER A O 1
ATOM 2286 N N . ARG A 1 302 ? -19.208 8.613 18.063 1.00 86.38 302 ARG A N 1
ATOM 2287 C CA . ARG A 1 302 ? -18.738 8.101 19.368 1.00 86.38 302 ARG A CA 1
ATOM 2288 C C . ARG A 1 302 ? -18.090 6.712 19.281 1.00 86.38 302 ARG A C 1
ATOM 2290 O O . ARG A 1 302 ? -18.188 5.927 20.223 1.00 86.38 302 ARG A O 1
ATOM 2297 N N . ALA A 1 303 ? -17.484 6.395 18.144 1.00 89.19 303 ALA A N 1
ATOM 2298 C CA . ALA A 1 303 ? -16.802 5.135 17.898 1.00 89.19 303 ALA A CA 1
ATOM 2299 C C . ALA A 1 303 ? -15.289 5.349 17.780 1.00 89.19 303 ALA A C 1
ATOM 2301 O O . ALA A 1 303 ? -14.861 6.444 17.398 1.00 89.19 303 ALA A O 1
ATOM 2302 N N . PRO A 1 304 ? -14.471 4.333 18.103 1.00 91.56 304 PRO A N 1
ATOM 2303 C CA . PRO A 1 304 ? -13.033 4.418 17.893 1.00 91.56 304 PRO A CA 1
ATOM 2304 C C . PRO A 1 304 ? -12.715 4.581 16.402 1.00 91.56 304 PRO A C 1
ATOM 2306 O O . PRO A 1 304 ? -13.453 4.103 15.539 1.00 91.56 304 PRO A O 1
ATOM 2309 N N . CYS A 1 305 ? -11.604 5.255 16.108 1.00 93.06 305 CYS A N 1
ATOM 2310 C CA . CYS A 1 305 ? -11.069 5.388 14.759 1.00 93.06 305 CYS A CA 1
ATOM 2311 C C . CYS A 1 305 ? -9.598 4.989 14.745 1.00 93.06 305 CYS A C 1
ATOM 2313 O O . CYS A 1 305 ? -8.792 5.523 15.510 1.00 93.06 305 CYS A O 1
ATOM 2315 N N . HIS A 1 306 ? -9.267 4.050 13.868 1.00 94.06 306 HIS A N 1
ATOM 2316 C CA . HIS A 1 306 ? -7.913 3.605 13.598 1.00 94.06 306 HIS A CA 1
ATOM 2317 C C . HIS A 1 306 ? -7.420 4.314 12.342 1.00 94.06 306 HIS A C 1
ATOM 2319 O O . HIS A 1 306 ? -8.020 4.180 11.280 1.00 94.06 306 HIS A O 1
ATOM 2325 N N . VAL A 1 307 ? -6.349 5.091 12.477 1.00 94.44 307 VAL A N 1
ATOM 2326 C CA . VAL A 1 307 ? -5.791 5.910 11.397 1.00 94.44 307 VAL A CA 1
ATOM 2327 C C . VAL A 1 307 ? -4.465 5.296 10.965 1.00 94.44 307 VAL A C 1
ATOM 2329 O O . VAL A 1 307 ? -3.544 5.206 11.777 1.00 94.44 307 VAL A O 1
ATOM 2332 N N . LEU A 1 308 ? -4.393 4.848 9.716 1.00 95.44 308 LEU A N 1
ATOM 2333 C CA . LEU A 1 308 ? -3.190 4.352 9.055 1.00 95.44 308 LEU A CA 1
ATOM 2334 C C . LEU A 1 308 ? -2.755 5.408 8.041 1.00 95.44 308 LEU A C 1
ATOM 2336 O O . LEU A 1 308 ? -3.524 5.744 7.148 1.00 95.44 308 LEU A O 1
ATOM 2340 N N . GLU A 1 309 ? -1.553 5.959 8.185 1.00 94.44 309 GLU A N 1
ATOM 2341 C CA . GLU A 1 309 ? -1.084 7.059 7.328 1.00 94.44 309 GLU A CA 1
ATOM 2342 C C . GLU A 1 309 ? 0.185 6.661 6.588 1.00 94.44 309 GLU A C 1
ATOM 2344 O O . GLU A 1 309 ? 1.177 6.259 7.208 1.00 94.44 309 GLU A O 1
ATOM 2349 N N . HIS A 1 310 ? 0.166 6.802 5.267 1.00 94.88 310 HIS A N 1
ATOM 2350 C CA . HIS A 1 310 ? 1.323 6.554 4.422 1.00 94.88 310 HIS A CA 1
ATOM 2351 C C . HIS A 1 310 ? 2.153 7.830 4.238 1.00 94.88 310 HIS A C 1
ATOM 2353 O O . HIS A 1 310 ? 1.636 8.935 4.122 1.00 94.88 310 HIS A O 1
ATOM 2359 N N . ASP A 1 311 ? 3.471 7.667 4.196 1.00 93.81 311 ASP A N 1
ATOM 2360 C CA . ASP A 1 311 ? 4.397 8.597 3.556 1.00 93.81 311 ASP A CA 1
ATOM 2361 C C . ASP A 1 311 ? 4.956 7.875 2.335 1.00 93.81 311 ASP A C 1
ATOM 2363 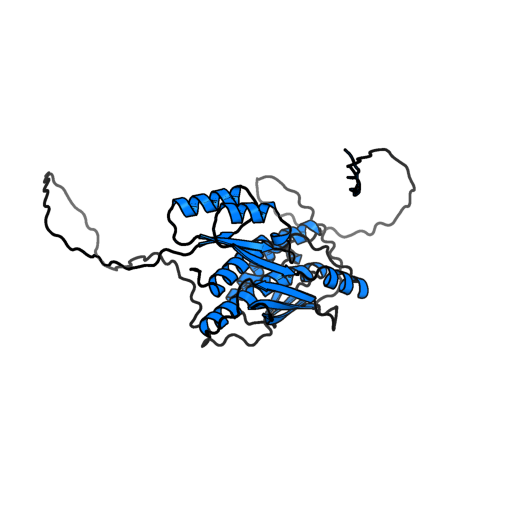O O . ASP A 1 311 ? 5.819 6.995 2.437 1.00 93.81 311 ASP A O 1
ATOM 2367 N N . LEU A 1 312 ? 4.430 8.241 1.174 1.00 90.94 312 LEU A N 1
ATOM 2368 C CA . LEU A 1 312 ? 4.757 7.631 -0.110 1.00 90.94 312 LEU A CA 1
ATOM 2369 C C . LEU A 1 312 ? 6.106 8.118 -0.663 1.00 90.94 312 LEU A C 1
ATOM 2371 O O . LEU A 1 312 ? 6.533 7.700 -1.742 1.00 90.94 312 LEU A O 1
ATOM 2375 N N . GLY A 1 313 ? 6.802 8.990 0.075 1.00 87.62 313 GLY A N 1
ATOM 2376 C CA . GLY A 1 313 ? 8.147 9.436 -0.244 1.00 87.62 313 GLY A CA 1
ATOM 2377 C C . GLY A 1 313 ? 8.218 10.309 -1.493 1.00 87.62 313 GLY A C 1
ATOM 2378 O O . GLY A 1 313 ? 9.280 10.376 -2.107 1.00 87.62 313 GLY A O 1
ATOM 2379 N N . GLU A 1 314 ? 7.141 10.995 -1.888 1.00 87.00 314 GLU A N 1
ATOM 2380 C CA . GLU A 1 314 ? 7.070 11.744 -3.156 1.00 87.00 314 GLU A CA 1
ATOM 2381 C C . GLU A 1 314 ? 8.229 12.731 -3.334 1.00 87.00 314 GLU A C 1
ATOM 2383 O O . GLU A 1 314 ? 8.883 12.767 -4.376 1.00 87.00 314 GLU A O 1
ATOM 2388 N N . THR A 1 315 ? 8.565 13.475 -2.275 1.00 87.50 315 THR A N 1
ATOM 2389 C CA . THR A 1 315 ? 9.703 14.408 -2.286 1.00 87.50 315 THR A CA 1
ATOM 2390 C C . THR A 1 315 ? 11.030 13.671 -2.495 1.00 87.50 315 THR A C 1
ATOM 2392 O O . THR A 1 315 ? 11.920 14.143 -3.209 1.00 87.50 315 THR A O 1
ATOM 2395 N N . GLN A 1 316 ? 11.187 12.492 -1.883 1.00 91.00 316 GLN A N 1
ATOM 2396 C CA . GLN A 1 316 ? 12.372 11.659 -2.063 1.00 91.00 316 GLN A CA 1
ATOM 2397 C C . GLN A 1 316 ? 12.448 11.136 -3.500 1.00 91.00 316 GLN A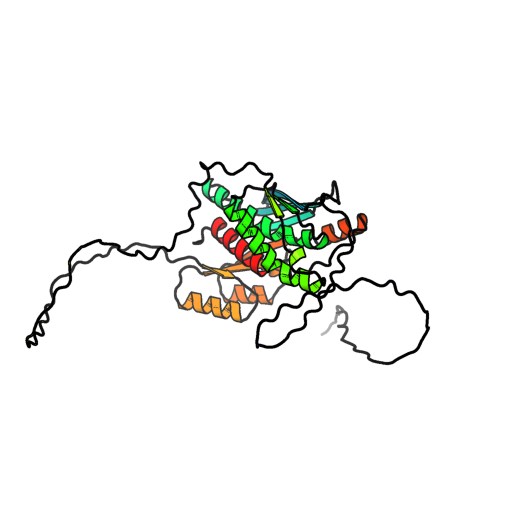 C 1
ATOM 2399 O O . GLN A 1 316 ? 13.510 11.254 -4.113 1.00 91.00 316 GLN A O 1
ATOM 2404 N N . VAL A 1 317 ? 11.348 10.595 -4.023 1.00 89.19 317 VAL A N 1
ATOM 2405 C CA . VAL A 1 317 ? 11.231 10.070 -5.387 1.00 89.19 317 VAL A CA 1
ATOM 2406 C C . VAL A 1 317 ? 11.578 11.168 -6.391 1.00 89.19 317 VAL A C 1
ATOM 2408 O O . VAL A 1 317 ? 12.532 11.011 -7.150 1.00 89.19 317 VAL A O 1
ATOM 2411 N N . ALA A 1 318 ? 10.910 12.323 -6.327 1.00 88.19 318 ALA A N 1
ATOM 2412 C CA . ALA A 1 318 ? 11.150 13.454 -7.223 1.00 88.19 318 ALA A CA 1
ATOM 2413 C C . ALA A 1 318 ? 12.617 13.911 -7.201 1.00 88.19 318 ALA A C 1
ATOM 2415 O O . ALA A 1 318 ? 13.236 14.107 -8.250 1.00 88.19 318 ALA A O 1
ATOM 2416 N N . ARG A 1 319 ? 13.218 14.009 -6.008 1.00 90.31 319 ARG A N 1
ATOM 2417 C CA . ARG A 1 319 ? 14.637 14.357 -5.855 1.00 90.31 319 ARG A CA 1
ATOM 2418 C C . ARG A 1 319 ? 15.558 13.319 -6.497 1.00 90.31 319 ARG A C 1
ATOM 2420 O O . ARG A 1 319 ? 16.517 13.699 -7.166 1.00 90.31 319 ARG A O 1
ATOM 2427 N N . LEU A 1 320 ? 15.311 12.029 -6.271 1.00 88.31 320 LEU A N 1
ATOM 2428 C CA . LEU A 1 320 ? 16.139 10.947 -6.811 1.00 88.31 320 LEU A CA 1
ATOM 2429 C C . LEU A 1 320 ? 16.069 10.899 -8.339 1.00 88.31 320 LEU A C 1
ATOM 2431 O O . LEU A 1 320 ? 17.112 10.846 -8.992 1.00 88.31 320 LEU A O 1
ATOM 2435 N N . LEU A 1 321 ? 14.862 10.991 -8.899 1.00 87.94 321 LEU A N 1
ATOM 2436 C CA . LEU A 1 321 ? 14.642 11.005 -10.344 1.00 87.94 321 LEU A CA 1
ATOM 2437 C C . LEU A 1 321 ? 15.256 12.250 -10.996 1.00 87.94 321 LEU A C 1
ATOM 2439 O O . LEU A 1 321 ? 15.924 12.140 -12.025 1.00 87.94 321 LEU A O 1
ATOM 2443 N N . GLY A 1 322 ? 15.115 13.420 -10.364 1.00 85.69 322 GLY A N 1
ATOM 2444 C CA . GLY A 1 322 ? 15.717 14.669 -10.832 1.00 85.69 322 GLY A CA 1
ATOM 2445 C C . GLY A 1 322 ? 17.249 14.629 -10.844 1.00 85.69 322 GLY A C 1
ATOM 2446 O O . GLY A 1 322 ? 17.868 15.001 -11.840 1.00 85.69 322 GLY A O 1
ATOM 2447 N N . GLN A 1 323 ? 17.875 14.112 -9.779 1.00 84.50 323 GLN A N 1
ATOM 2448 C CA . GLN A 1 323 ? 19.333 13.933 -9.710 1.00 84.50 323 GLN A CA 1
ATOM 2449 C C . GLN A 1 323 ? 19.856 12.983 -10.791 1.00 84.50 323 GLN A C 1
ATOM 2451 O O . GLN A 1 323 ? 20.923 13.220 -11.355 1.00 84.50 323 GLN A O 1
ATOM 2456 N N . ALA A 1 324 ? 19.105 11.921 -11.081 1.00 79.50 324 ALA A N 1
ATOM 2457 C CA . ALA A 1 324 ? 19.457 10.946 -12.102 1.00 79.50 324 ALA A CA 1
ATOM 2458 C C . ALA A 1 324 ? 19.111 11.390 -13.532 1.00 79.50 324 ALA A C 1
ATOM 2460 O O . ALA A 1 324 ? 19.473 10.701 -14.481 1.00 79.50 324 ALA A O 1
ATOM 2461 N N . LYS A 1 325 ? 18.416 12.528 -13.699 1.00 81.06 325 LYS A N 1
ATOM 2462 C CA . LYS A 1 325 ? 17.826 12.968 -14.976 1.00 81.06 325 LYS A CA 1
ATOM 2463 C C . LYS A 1 325 ? 16.959 11.878 -15.624 1.00 81.06 325 LYS A C 1
ATOM 2465 O O . LYS A 1 325 ? 16.895 11.786 -16.850 1.00 81.06 325 LYS A O 1
ATOM 2470 N N . HIS A 1 326 ? 16.310 11.056 -14.798 1.00 81.62 326 HIS A N 1
ATOM 2471 C CA . HIS A 1 326 ? 15.468 9.959 -15.261 1.00 81.62 326 HIS A CA 1
ATOM 2472 C C . HIS A 1 326 ? 14.238 10.508 -15.984 1.00 81.62 326 HIS A C 1
ATOM 2474 O O . HIS A 1 326 ? 13.593 11.441 -15.503 1.00 81.62 326 HIS A O 1
ATOM 2480 N N . ARG A 1 327 ? 13.914 9.930 -17.142 1.00 78.94 327 ARG A N 1
ATOM 2481 C CA . ARG A 1 327 ? 12.729 10.270 -17.938 1.00 78.94 327 ARG A CA 1
ATOM 2482 C C . ARG A 1 327 ? 11.973 8.987 -18.240 1.00 78.94 327 ARG A C 1
ATOM 2484 O O . ARG A 1 327 ? 12.280 8.312 -19.215 1.00 78.94 327 ARG A O 1
ATOM 2491 N N . GLY A 1 328 ? 11.024 8.656 -17.379 1.00 83.69 328 GLY A N 1
ATOM 2492 C CA . GLY A 1 328 ? 10.117 7.537 -17.589 1.00 83.69 328 GLY A CA 1
ATOM 2493 C C . GLY A 1 328 ? 8.660 7.987 -17.654 1.00 83.69 328 GLY A C 1
ATOM 2494 O O . GLY A 1 328 ? 8.392 9.193 -17.721 1.00 83.69 328 GLY A O 1
ATOM 2495 N N . PRO A 1 329 ? 7.725 7.027 -17.649 1.00 87.19 329 PRO A N 1
ATOM 2496 C CA . PRO A 1 329 ? 6.297 7.308 -17.666 1.00 87.19 329 PRO A CA 1
ATOM 2497 C C . PRO A 1 329 ? 5.870 8.180 -16.482 1.00 87.19 329 PRO A C 1
ATOM 2499 O O . PRO A 1 329 ? 6.510 8.204 -15.424 1.00 87.19 329 PRO A O 1
ATOM 2502 N N . LYS A 1 330 ? 4.765 8.906 -16.654 1.00 87.75 330 LYS A N 1
ATOM 2503 C CA . LYS A 1 330 ? 4.176 9.696 -15.575 1.00 87.75 330 LYS A CA 1
ATOM 2504 C C . LYS A 1 330 ? 3.363 8.756 -14.672 1.00 87.75 330 LYS A C 1
ATOM 2506 O O . LYS A 1 330 ? 2.499 8.039 -15.189 1.00 87.75 330 LYS A O 1
ATOM 2511 N N . PRO A 1 331 ? 3.596 8.741 -13.347 1.00 89.00 331 PRO A N 1
ATOM 2512 C CA . PRO A 1 331 ? 2.740 7.985 -12.441 1.00 89.00 331 PRO A CA 1
ATOM 2513 C C . PRO A 1 331 ? 1.317 8.549 -12.492 1.00 89.00 331 PRO A C 1
ATOM 2515 O O . PRO A 1 331 ? 1.109 9.753 -12.661 1.00 89.00 331 PRO A O 1
ATOM 2518 N N . SER A 1 332 ? 0.333 7.666 -12.397 1.00 87.31 332 SER A N 1
ATOM 2519 C CA . SER A 1 332 ? -1.090 8.008 -12.388 1.00 87.31 332 SER A CA 1
ATOM 2520 C C . SER A 1 332 ? -1.870 6.868 -11.747 1.00 87.31 332 SER A C 1
ATOM 2522 O O . SER A 1 332 ? -1.398 5.733 -11.754 1.00 87.31 332 SER A O 1
ATOM 2524 N N . GLY A 1 333 ? -3.032 7.188 -11.174 1.00 78.50 333 GLY A N 1
ATOM 2525 C CA . GLY A 1 333 ? -3.882 6.208 -10.501 1.00 78.50 333 GLY A CA 1
ATOM 2526 C C . GLY A 1 333 ? -3.203 5.607 -9.272 1.00 78.50 333 GLY A C 1
ATOM 2527 O O . GLY A 1 333 ? -2.696 4.487 -9.321 1.00 78.50 333 GLY A O 1
ATOM 2528 N N . HIS A 1 334 ? -3.191 6.341 -8.153 1.00 80.75 334 HIS A N 1
ATOM 2529 C CA . HIS A 1 334 ? -2.754 5.771 -6.876 1.00 80.75 334 HIS A CA 1
ATOM 2530 C C . HIS A 1 334 ? -3.500 4.450 -6.623 1.00 80.75 334 HIS A C 1
ATOM 2532 O O . HIS A 1 334 ? -4.717 4.412 -6.832 1.00 80.75 334 HIS A O 1
ATOM 2538 N N . PRO A 1 335 ? -2.837 3.377 -6.144 1.00 84.88 335 PRO A N 1
ATOM 2539 C CA . PRO A 1 335 ? -3.481 2.089 -5.881 1.00 84.88 335 PRO A CA 1
ATOM 2540 C C . PRO A 1 335 ? -4.359 2.129 -4.619 1.00 84.88 335 PRO A C 1
ATOM 2542 O O . PRO A 1 335 ? -4.283 1.258 -3.759 1.00 84.88 335 PRO A O 1
ATOM 2545 N N . TRP A 1 336 ? -5.188 3.160 -4.483 1.00 87.50 336 TRP A N 1
ATOM 2546 C CA . TRP A 1 336 ? -5.853 3.537 -3.248 1.00 87.50 336 TRP A CA 1
ATOM 2547 C C . TRP A 1 336 ? -6.820 2.473 -2.750 1.00 87.50 336 TRP A C 1
ATOM 2549 O O . TRP A 1 336 ? -6.735 2.045 -1.607 1.00 87.50 336 TRP A O 1
ATOM 2559 N N . ALA A 1 337 ? -7.698 1.975 -3.622 1.00 88.75 337 ALA A N 1
ATOM 2560 C CA . ALA A 1 337 ? -8.645 0.926 -3.248 1.00 88.75 337 ALA A CA 1
ATOM 2561 C C . ALA A 1 337 ? -7.933 -0.362 -2.798 1.00 88.75 337 ALA A C 1
ATOM 2563 O O . ALA A 1 337 ? -8.387 -1.032 -1.871 1.00 88.75 337 ALA A O 1
ATOM 2564 N N . ALA A 1 338 ? -6.797 -0.686 -3.425 1.00 92.25 338 ALA A N 1
ATOM 2565 C CA . ALA A 1 338 ? -5.958 -1.797 -3.000 1.00 92.25 338 ALA A CA 1
ATOM 2566 C C . ALA A 1 338 ? -5.344 -1.524 -1.624 1.00 92.25 338 ALA A C 1
ATOM 2568 O O . ALA A 1 338 ? -5.456 -2.369 -0.743 1.00 92.25 338 ALA A O 1
ATOM 2569 N N . LEU A 1 339 ? -4.757 -0.342 -1.416 1.00 92.50 339 LEU A N 1
ATOM 2570 C CA . LEU A 1 339 ? -4.208 0.047 -0.117 1.00 92.50 339 LEU A CA 1
ATOM 2571 C C . LEU A 1 339 ? -5.266 -0.043 0.978 1.00 92.50 339 LEU A C 1
ATOM 2573 O O . LEU A 1 339 ? -5.031 -0.733 1.957 1.00 92.50 339 LEU A O 1
ATOM 2577 N N . VAL A 1 340 ? -6.462 0.513 0.772 1.00 92.62 340 VAL A N 1
ATOM 2578 C CA . VAL A 1 340 ? -7.570 0.411 1.735 1.00 92.62 340 VAL A CA 1
ATOM 2579 C C . VAL A 1 340 ? -7.902 -1.044 2.074 1.00 92.62 340 VAL A C 1
ATOM 2581 O O . VAL A 1 340 ? -8.092 -1.368 3.243 1.00 92.62 340 VAL A O 1
ATOM 2584 N N . ALA A 1 341 ? -7.949 -1.938 1.083 1.00 93.56 341 ALA A N 1
ATOM 2585 C CA . ALA A 1 341 ? -8.248 -3.350 1.317 1.00 93.56 341 ALA A CA 1
ATOM 2586 C C . ALA A 1 341 ? -7.144 -4.066 2.118 1.00 93.56 341 ALA A C 1
ATOM 2588 O O . ALA A 1 341 ? -7.436 -4.781 3.079 1.00 93.56 341 ALA A O 1
ATOM 2589 N N . PHE A 1 342 ? -5.877 -3.874 1.744 1.00 95.69 342 PHE A N 1
ATOM 2590 C CA . PHE A 1 342 ? -4.747 -4.522 2.413 1.00 95.69 342 PHE A CA 1
ATOM 2591 C C . PHE A 1 342 ? -4.455 -3.916 3.794 1.00 95.69 342 PHE A C 1
ATOM 2593 O O . PHE A 1 342 ? -4.130 -4.654 4.723 1.00 95.69 342 PHE A O 1
ATOM 2600 N N . ASP A 1 343 ? -4.656 -2.613 3.964 1.00 95.44 343 ASP A N 1
ATOM 2601 C CA . ASP A 1 343 ? -4.555 -1.925 5.250 1.00 95.44 343 ASP A CA 1
ATOM 2602 C C . ASP A 1 343 ? -5.695 -2.307 6.192 1.00 95.44 343 ASP A C 1
ATOM 2604 O O . ASP A 1 343 ? -5.479 -2.429 7.397 1.00 95.44 343 ASP A O 1
ATOM 2608 N N . ALA A 1 344 ? -6.897 -2.564 5.668 1.00 94.06 344 ALA A N 1
ATOM 2609 C CA . ALA A 1 344 ? -7.988 -3.107 6.470 1.00 94.06 344 ALA A CA 1
ATOM 2610 C C . ALA A 1 344 ? -7.657 -4.502 7.002 1.00 94.06 344 ALA A C 1
ATOM 2612 O O . ALA A 1 344 ? -7.855 -4.759 8.189 1.00 94.06 344 ALA A O 1
ATOM 2613 N N . ALA A 1 345 ? -7.088 -5.375 6.167 1.00 93.56 345 ALA A N 1
ATOM 2614 C CA . ALA A 1 345 ? -6.617 -6.685 6.611 1.00 93.56 345 ALA A CA 1
ATOM 2615 C C . ALA A 1 345 ? -5.480 -6.561 7.643 1.00 93.56 345 ALA A C 1
ATOM 2617 O O . ALA A 1 345 ? -5.483 -7.255 8.659 1.00 93.56 345 ALA A O 1
ATOM 2618 N N . LEU A 1 346 ? -4.536 -5.641 7.421 1.00 94.62 346 LEU A N 1
ATOM 2619 C CA . LEU A 1 346 ? -3.459 -5.333 8.362 1.00 94.62 346 LEU A CA 1
ATOM 2620 C C . LEU A 1 346 ? -4.002 -4.879 9.722 1.00 94.62 346 LEU A C 1
ATOM 2622 O O . LEU A 1 346 ? -3.608 -5.421 10.756 1.00 94.62 346 LEU A O 1
ATOM 2626 N N . ALA A 1 347 ? -4.909 -3.903 9.720 1.00 92.94 347 ALA A N 1
ATOM 2627 C CA . ALA A 1 347 ? -5.541 -3.383 10.922 1.00 92.94 347 ALA A CA 1
ATOM 2628 C C . ALA A 1 347 ? -6.346 -4.473 11.634 1.00 92.94 347 ALA A C 1
ATOM 2630 O O . ALA A 1 347 ? -6.248 -4.593 12.853 1.00 92.94 347 ALA A O 1
ATOM 2631 N N . ALA A 1 348 ? -7.078 -5.309 10.892 1.00 90.75 348 ALA A N 1
ATOM 2632 C CA . ALA A 1 348 ? -7.850 -6.396 11.475 1.00 90.75 348 ALA A CA 1
ATOM 2633 C C . ALA A 1 348 ? -6.957 -7.394 12.221 1.00 90.75 348 ALA A C 1
ATOM 2635 O O . ALA A 1 348 ? -7.211 -7.694 13.387 1.00 90.75 348 ALA A O 1
ATOM 2636 N N . VAL A 1 349 ? -5.858 -7.825 11.594 1.00 89.19 349 VAL A N 1
ATOM 2637 C CA . VAL A 1 349 ? -4.878 -8.729 12.213 1.00 89.19 349 VAL A CA 1
ATOM 2638 C C . VAL A 1 349 ? -4.228 -8.093 13.443 1.00 89.19 349 VAL A C 1
ATOM 2640 O O . VAL A 1 349 ? -4.118 -8.739 14.483 1.00 89.19 349 VAL A O 1
ATOM 2643 N N . ALA A 1 350 ? -3.809 -6.831 13.347 1.00 88.38 350 ALA A N 1
ATOM 2644 C CA . ALA A 1 350 ? -3.111 -6.150 14.433 1.00 88.38 350 ALA A CA 1
ATOM 2645 C C . ALA A 1 350 ? -4.008 -5.858 15.645 1.00 88.38 350 ALA A C 1
ATOM 2647 O O . ALA A 1 350 ? -3.546 -5.885 16.784 1.00 88.38 350 ALA A O 1
ATOM 2648 N N . LEU A 1 351 ? -5.287 -5.571 15.400 1.00 87.19 351 LEU A N 1
ATOM 2649 C CA . LEU A 1 351 ? -6.244 -5.140 16.419 1.00 87.19 351 LEU A CA 1
ATOM 2650 C C . LEU A 1 351 ? -7.181 -6.269 16.880 1.00 87.19 351 LEU A C 1
ATOM 2652 O O . LEU A 1 351 ? -8.064 -6.030 17.710 1.00 87.19 351 LEU A O 1
ATOM 2656 N N . GLY A 1 352 ? -7.011 -7.482 16.345 1.00 83.69 352 GLY A N 1
ATOM 2657 C CA . GLY A 1 352 ? -7.829 -8.648 16.675 1.00 83.69 352 GLY A CA 1
ATOM 2658 C C . GLY A 1 352 ? -9.291 -8.497 16.254 1.00 83.69 352 GLY A C 1
ATOM 2659 O O . GLY A 1 352 ? -10.189 -8.838 17.027 1.00 83.69 352 GLY A O 1
ATOM 2660 N N . PHE A 1 353 ? -9.543 -7.911 15.083 1.00 82.12 353 PHE A N 1
ATOM 2661 C CA . PHE A 1 353 ? -10.854 -7.998 14.440 1.00 82.12 353 PHE A CA 1
ATOM 2662 C C . PHE A 1 353 ? -10.959 -9.329 13.697 1.00 82.12 353 PHE A C 1
ATOM 2664 O O . PHE A 1 353 ? -9.948 -9.919 13.312 1.00 82.12 353 PHE A O 1
ATOM 2671 N N . ASP A 1 354 ? -12.188 -9.794 13.499 1.00 70.81 354 ASP A N 1
ATOM 2672 C CA . ASP A 1 354 ? -12.446 -10.977 12.687 1.00 70.81 354 ASP A CA 1
ATOM 2673 C C . ASP A 1 354 ? -12.062 -10.657 11.230 1.00 70.81 354 ASP A C 1
ATOM 2675 O O . ASP A 1 354 ? -12.617 -9.731 10.635 1.00 70.81 354 ASP A O 1
ATOM 2679 N N . ALA A 1 355 ? -11.067 -11.372 10.695 1.00 55.25 355 ALA A N 1
ATOM 2680 C CA . ALA A 1 355 ? -10.484 -11.152 9.367 1.00 55.25 355 ALA A CA 1
ATOM 2681 C C . ALA A 1 355 ? -10.936 -12.199 8.343 1.00 55.25 355 ALA A C 1
ATOM 2683 O O . ALA A 1 355 ? -11.069 -13.389 8.726 1.00 55.25 355 ALA A O 1
#

Secondary structure (DSSP, 8-state):
--------PPPPPPP-------------------PPP----------S----------------SS--EEEEEEEEEE-TTS-EEEEEEEEETTSTT-EEEEEEEESSPPP-SHHHHHHHHHHHHHHHHHHTHHHHTTT--SEEEE-SS---HHHHHHHHHHHHHHTHHHHHHTT--GGGG--EEEE-SPPPPTTTGGG-----------------------------------------------PPPPEEEE--SSHHHHHHHHHHHHTT-S-EEEEEEESSTTHHHH-HHHHHHHHHHT--EEEEEEE--HHHHHHHHHHHT---PPP-S--HHHHHHHHHHHHHHHHT---

Radius of gyration: 30.34 Å; chains: 1; bounding box: 79×104×76 Å

Sequence (355 aa):
MGVFLDDIDLPPSDSESESEDDADPAATTTTTATAAATATTTTTIAAATTITITTTENLADSPDHGAFFTFRSWRLKEGSDGRAQARFVFSASDLPGKDFVQLLQLPFHVPDSKDALAGLDRALFNVGMVLLLWPWMHFGHRRLHISAGALTAEQVEWWQAFYRNMLAEWAAANGLGLGAVELELVVKAPKLDASCAAGVALPRSSKNINNNSNNNNSSNNSNSNNNNDNNNNNDNNNNDDNNNNKTPPRVLCPLGGGKDSLVVFDLLRQQHVGEVAWLYVGDGVGEFAASQRLRDIVAQSRAPCHVLEHDLGETQVARLLGQAKHRGPKPSGHPWAALVAFDAALAAVALGFDA